Protein AF-A0A2N0QIE9-F1 (afdb_monomer_lite)

pLDDT: mean 92.11, std 8.98, range [42.94, 98.56]

Radius of gyration: 51.26 Å; chains: 1; bounding box: 90×25×148 Å

Organism: NCBI:txid588596

Sequence (208 aa):
MVNTRISRNEELLLSINERIKANEDLRQSYQTDDPEKLGLLEKLDALEAEFYDLKDEVMSLAIKNQNTESYNLYVAEVAPLVNEIDDLYSNLINVNNLEAKTENEQNEKDISTSLILLISIIVGALVLYVGLSWVISQLISKPTKEMEKLMKKAERGDLTVQSTYQSKDEIGSLAQSFNEMLSQLNRLVKNVRDASNQVASSSEELIA

InterPro domains:
  IPR003660 HAMP domain [PF00672] (136-186)
  IPR003660 HAMP domain [PS50885] (138-190)
  IPR003660 HAMP domain [SM00304] (138-190)
  IPR024478 Chemotaxis methyl-accepting receptor HlyB-like, 4HB MCP domain [PF12729] (2-109)

Foldseek 3Di:
DQDPPPVSLVVVVVVVVVVVVVVVVVLVVDDDPDPVLVVLNVVLVVLVVVLVVLVVVLSVCVVVVVPVVSVVSCVPPNVVSVVVNVVSVVVSVVVVVVVVVVVVVVVVVVVVVVVVVVVVVVVVVVVVVVVVVVVCCVPPVVLVVVVVVQVVCVVVVPLVDADPDDDPDPSNVVRVVSNVVSVVVVVVVVVVVVVVVVVVVVVVVVVD

Structure (mmCIF, N/CA/C/O backbone):
data_AF-A0A2N0QIE9-F1
#
_entry.id   AF-A0A2N0QIE9-F1
#
loop_
_atom_site.group_PDB
_atom_site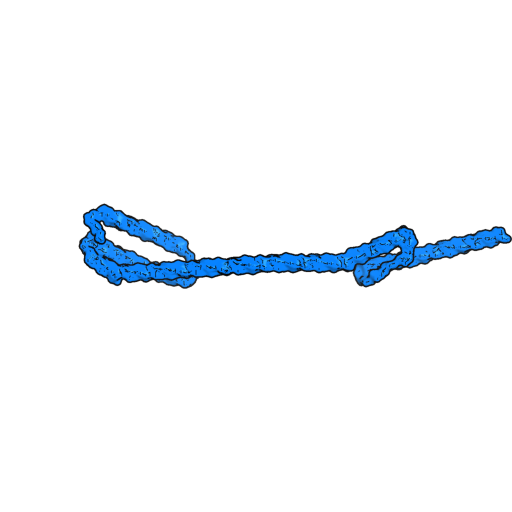.id
_atom_site.type_symbol
_atom_site.label_atom_id
_atom_site.label_alt_id
_atom_site.label_comp_id
_atom_site.label_asym_id
_atom_site.label_entity_id
_atom_site.label_seq_id
_atom_site.pdbx_PDB_ins_code
_atom_site.Cartn_x
_atom_site.Cartn_y
_atom_site.Cartn_z
_atom_site.occupancy
_atom_site.B_iso_or_equiv
_atom_site.auth_seq_id
_atom_site.auth_comp_id
_atom_site.auth_asym_id
_atom_site.auth_atom_id
_atom_site.pdbx_PDB_model_num
ATOM 1 N N . MET A 1 1 ? 32.125 14.588 -45.610 1.00 42.94 1 MET A N 1
ATOM 2 C CA . MET A 1 1 ? 33.431 14.358 -46.266 1.00 42.94 1 MET A CA 1
ATOM 3 C C . MET A 1 1 ? 34.369 13.735 -45.250 1.00 42.94 1 MET A C 1
ATOM 5 O O . MET A 1 1 ? 34.766 14.411 -44.308 1.00 42.94 1 MET A O 1
ATOM 9 N N . VAL A 1 2 ? 34.667 12.450 -45.411 1.00 45.59 2 VAL A N 1
ATOM 10 C CA . VAL A 1 2 ? 35.735 11.765 -44.677 1.00 45.59 2 VAL A CA 1
ATOM 11 C C . VAL A 1 2 ? 37.053 12.379 -45.173 1.00 45.59 2 VAL A C 1
ATOM 13 O O . VAL A 1 2 ? 37.318 12.404 -46.372 1.00 45.59 2 VAL A O 1
ATOM 16 N N . ASN A 1 3 ? 37.788 13.052 -44.288 1.00 49.03 3 ASN A N 1
ATOM 17 C CA . ASN A 1 3 ? 38.938 13.888 -44.647 1.00 49.03 3 ASN A CA 1
ATOM 18 C C . ASN A 1 3 ? 40.109 12.993 -45.096 1.00 49.03 3 ASN A C 1
ATOM 20 O O . ASN A 1 3 ? 40.378 11.964 -44.485 1.00 49.03 3 ASN A O 1
ATOM 24 N N . THR A 1 4 ? 40.863 13.413 -46.110 1.00 54.50 4 THR A N 1
ATOM 25 C CA . THR A 1 4 ? 42.106 12.789 -46.618 1.00 54.50 4 THR A CA 1
ATOM 26 C C . THR A 1 4 ? 43.241 12.646 -45.585 1.00 54.50 4 THR A C 1
ATOM 28 O O . THR A 1 4 ? 44.334 12.196 -45.922 1.00 54.50 4 THR A O 1
ATOM 31 N N . ARG A 1 5 ? 43.021 13.026 -44.319 1.00 57.19 5 ARG A N 1
ATOM 32 C CA . ARG A 1 5 ? 43.957 12.814 -43.209 1.00 57.19 5 ARG A CA 1
ATOM 33 C C . ARG A 1 5 ? 43.610 11.503 -42.506 1.00 57.19 5 ARG A C 1
ATOM 35 O O . ARG A 1 5 ? 42.688 11.483 -41.698 1.00 57.19 5 ARG A O 1
ATOM 42 N N . ILE A 1 6 ? 44.379 10.451 -42.791 1.00 60.72 6 ILE A N 1
ATOM 43 C CA . ILE A 1 6 ? 44.270 9.093 -42.216 1.00 60.72 6 ILE A CA 1
ATOM 44 C C . ILE A 1 6 ? 43.970 9.124 -40.702 1.00 60.72 6 ILE A C 1
ATOM 46 O O . ILE A 1 6 ? 43.039 8.466 -40.249 1.00 60.72 6 ILE A O 1
ATOM 50 N N . SER A 1 7 ? 44.634 10.013 -39.956 1.00 68.62 7 SER A N 1
ATOM 51 C CA . SER A 1 7 ? 44.461 10.194 -38.507 1.00 68.62 7 SER A CA 1
ATOM 52 C C . SER A 1 7 ? 43.034 10.560 -38.069 1.00 68.62 7 SER A C 1
ATOM 54 O O . SER A 1 7 ? 42.575 10.117 -37.024 1.00 68.62 7 SER A O 1
ATOM 56 N N . ARG A 1 8 ? 42.293 11.354 -38.859 1.00 76.44 8 ARG A N 1
ATOM 57 C CA . ARG A 1 8 ? 40.926 11.772 -38.496 1.00 76.44 8 ARG A CA 1
ATOM 58 C C . ARG A 1 8 ? 39.908 10.650 -38.697 1.00 76.44 8 ARG A C 1
ATOM 60 O O . ARG A 1 8 ? 38.901 10.606 -37.998 1.00 76.44 8 ARG A O 1
ATOM 67 N N . ASN A 1 9 ? 40.152 9.762 -39.653 1.00 73.00 9 ASN A N 1
ATOM 68 C CA . ASN A 1 9 ? 39.251 8.647 -39.937 1.00 73.00 9 ASN A CA 1
ATOM 69 C C . ASN A 1 9 ? 39.404 7.554 -38.875 1.00 73.00 9 ASN A C 1
ATOM 71 O O . ASN A 1 9 ? 38.405 7.002 -38.428 1.00 73.00 9 ASN A O 1
ATOM 75 N N . GLU A 1 10 ? 40.635 7.316 -38.417 1.00 79.00 10 GLU A N 1
ATOM 76 C CA . GLU A 1 10 ? 40.932 6.435 -37.282 1.00 79.00 10 GLU A CA 1
ATOM 77 C C . GLU A 1 10 ? 40.267 6.929 -35.985 1.00 79.00 10 GLU A C 1
ATOM 79 O O . GLU A 1 10 ? 39.624 6.141 -35.294 1.00 79.00 10 GLU A O 1
ATOM 84 N N . GLU A 1 11 ? 40.322 8.235 -35.693 1.00 85.50 11 GLU A N 1
ATOM 85 C CA . GLU A 1 11 ? 39.607 8.836 -34.551 1.00 85.50 11 GLU A CA 1
ATOM 86 C C . GLU A 1 11 ? 38.086 8.624 -34.621 1.00 85.50 11 GLU A C 1
ATOM 88 O O . GLU A 1 11 ? 37.452 8.298 -33.617 1.00 85.50 11 GLU A O 1
ATOM 93 N N . LEU A 1 12 ? 37.482 8.822 -35.798 1.00 83.50 12 LEU A N 1
ATOM 94 C CA . LEU A 1 12 ? 36.037 8.654 -35.978 1.00 83.50 12 LEU A CA 1
ATOM 95 C C . LEU A 1 12 ? 35.612 7.192 -35.822 1.00 83.50 12 LEU A C 1
ATOM 97 O O . LEU A 1 12 ? 34.601 6.927 -35.178 1.00 83.50 12 LEU A O 1
ATOM 101 N N . LEU A 1 13 ? 36.388 6.253 -36.366 1.00 82.38 13 LEU A N 1
ATOM 102 C CA . LEU A 1 13 ? 36.148 4.818 -36.200 1.00 82.38 13 LEU A CA 1
ATOM 103 C C . LEU A 1 13 ? 36.216 4.400 -34.730 1.00 82.38 13 LEU A C 1
ATOM 105 O O . LEU A 1 13 ? 35.342 3.676 -34.257 1.00 82.38 13 LEU A O 1
ATOM 109 N N . LEU A 1 14 ? 37.221 4.891 -34.003 1.00 88.00 14 LEU A N 1
ATOM 110 C CA . LEU A 1 14 ? 37.363 4.620 -32.578 1.00 88.00 14 LEU A CA 1
ATOM 111 C C . LEU A 1 14 ? 36.163 5.158 -31.789 1.00 88.00 14 LEU A C 1
ATOM 113 O O . LEU A 1 14 ? 35.547 4.409 -31.037 1.00 88.00 14 LEU A O 1
ATOM 117 N N . SER A 1 15 ? 35.760 6.408 -32.039 1.00 89.38 15 SER A N 1
ATOM 118 C CA . SER A 1 15 ? 34.592 7.013 -31.387 1.00 89.38 15 SER A CA 1
ATOM 119 C C . SER A 1 15 ? 33.281 6.280 -31.700 1.00 89.38 15 SER A C 1
ATOM 121 O O . SER A 1 15 ? 32.436 6.130 -30.818 1.00 89.38 15 SER A O 1
ATOM 123 N N . ILE A 1 16 ? 33.094 5.806 -32.936 1.00 87.19 16 ILE A N 1
ATOM 124 C CA . ILE A 1 16 ? 31.923 5.001 -33.308 1.00 87.19 16 ILE A CA 1
ATOM 125 C C . ILE A 1 16 ? 31.903 3.705 -32.495 1.00 87.19 16 ILE A C 1
ATOM 127 O O . ILE A 1 16 ? 30.890 3.408 -31.871 1.00 87.19 16 ILE A O 1
ATOM 131 N N . ASN A 1 17 ? 33.018 2.976 -32.444 1.00 86.38 17 ASN A N 1
ATOM 132 C CA . ASN A 1 17 ? 33.096 1.709 -31.716 1.00 86.38 17 ASN A CA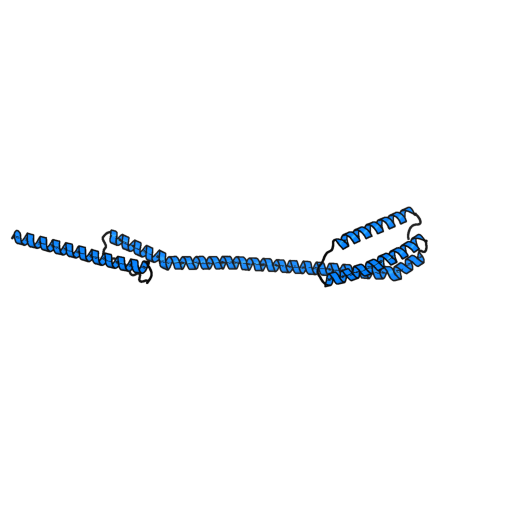 1
ATOM 133 C C . ASN A 1 17 ? 32.891 1.886 -30.204 1.00 86.38 17 ASN A C 1
ATOM 135 O O . ASN A 1 17 ? 32.221 1.069 -29.577 1.00 86.38 17 ASN A O 1
ATOM 139 N N . GLU A 1 18 ? 33.410 2.968 -29.617 1.00 93.06 18 GLU A N 1
ATOM 140 C CA . GLU A 1 18 ? 33.153 3.306 -28.212 1.00 93.06 18 GLU A CA 1
ATOM 141 C C . GLU A 1 18 ? 31.664 3.549 -27.943 1.00 93.06 18 GLU A C 1
ATOM 143 O O . GLU A 1 18 ? 31.130 3.060 -26.949 1.00 93.06 18 GLU A O 1
ATOM 148 N N . ARG A 1 19 ? 30.974 4.269 -28.838 1.00 90.62 19 ARG A N 1
ATOM 149 C CA . ARG A 1 19 ? 29.531 4.522 -28.709 1.00 90.62 19 ARG A CA 1
ATOM 150 C C . ARG A 1 19 ? 28.698 3.258 -28.886 1.00 90.62 19 ARG A C 1
ATOM 152 O O . ARG A 1 19 ? 27.723 3.095 -28.165 1.00 90.62 19 ARG A O 1
ATOM 159 N N . ILE A 1 20 ? 29.083 2.376 -29.807 1.00 87.31 20 ILE A N 1
ATOM 160 C CA . ILE A 1 20 ? 28.425 1.076 -30.002 1.00 87.31 20 ILE A CA 1
ATOM 161 C C . ILE A 1 20 ? 28.500 0.267 -28.715 1.00 87.31 20 ILE A C 1
ATOM 163 O O . ILE A 1 20 ? 27.470 -0.120 -28.176 1.00 87.31 20 ILE A O 1
ATOM 167 N N . LYS A 1 21 ? 29.706 0.124 -28.162 1.00 90.12 21 LYS A N 1
ATOM 168 C CA . LYS A 1 21 ? 29.906 -0.602 -26.912 1.00 90.12 21 LYS A CA 1
ATOM 169 C C . LYS A 1 21 ? 29.097 -0.004 -25.757 1.00 90.12 21 LYS A C 1
ATOM 171 O O . LYS A 1 21 ? 28.469 -0.733 -25.002 1.00 90.12 21 LYS A O 1
ATOM 176 N N . ALA A 1 22 ? 29.081 1.324 -25.631 1.00 93.50 22 ALA A N 1
ATOM 177 C CA . ALA A 1 22 ? 28.289 1.990 -24.600 1.00 93.50 22 ALA A CA 1
ATOM 178 C C . ALA A 1 22 ? 26.779 1.729 -24.756 1.00 93.50 22 ALA A C 1
ATOM 180 O O . ALA A 1 22 ? 26.085 1.542 -23.759 1.00 93.50 22 ALA A O 1
ATOM 181 N N . ASN A 1 23 ? 26.269 1.700 -25.990 1.00 89.75 23 ASN A N 1
ATOM 182 C CA . ASN A 1 23 ? 24.871 1.374 -26.262 1.00 89.75 23 ASN A CA 1
ATOM 183 C C . ASN A 1 23 ? 24.555 -0.096 -25.949 1.00 89.75 23 ASN A C 1
ATOM 185 O O . ASN A 1 23 ? 23.529 -0.359 -25.331 1.00 89.75 23 ASN A O 1
ATOM 189 N N . GLU A 1 24 ? 25.437 -1.036 -26.302 1.00 87.94 24 GLU A N 1
ATOM 190 C CA . GLU A 1 24 ? 25.298 -2.460 -25.954 1.00 87.94 24 GLU A CA 1
ATOM 191 C C . GLU A 1 24 ? 25.248 -2.672 -24.432 1.00 87.94 24 GLU A C 1
ATOM 193 O O . GLU A 1 24 ? 24.391 -3.401 -23.926 1.00 87.94 24 GLU A O 1
ATOM 198 N N . ASP A 1 25 ? 26.121 -1.989 -23.685 1.00 91.88 25 ASP A N 1
ATOM 199 C CA . ASP A 1 25 ? 26.139 -2.045 -22.221 1.00 91.88 25 ASP A CA 1
ATOM 200 C C . ASP A 1 25 ? 24.819 -1.503 -21.629 1.00 91.88 25 ASP A C 1
ATOM 202 O O . ASP A 1 25 ? 24.215 -2.118 -20.744 1.00 91.88 25 ASP A O 1
ATOM 206 N N . LEU A 1 26 ? 24.323 -0.368 -22.144 1.00 90.94 26 LEU A N 1
ATOM 207 C CA . LEU A 1 26 ? 23.030 0.203 -21.746 1.00 90.94 26 LEU A CA 1
ATOM 208 C C . LEU A 1 26 ? 21.865 -0.735 -22.074 1.00 90.94 26 LEU A C 1
ATOM 210 O O . LEU A 1 26 ? 20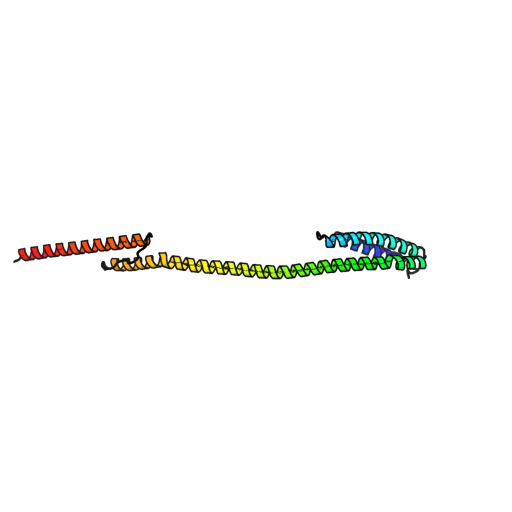.981 -0.930 -21.238 1.00 90.94 26 LEU A O 1
ATOM 214 N N . ARG A 1 27 ? 21.882 -1.350 -23.256 1.00 88.19 27 ARG A N 1
ATOM 215 C CA . ARG A 1 27 ? 20.876 -2.308 -23.711 1.00 88.19 27 ARG A CA 1
ATOM 216 C C . ARG A 1 27 ? 20.765 -3.502 -22.767 1.00 88.19 27 ARG A C 1
ATOM 218 O O . ARG A 1 27 ? 19.660 -3.834 -22.352 1.00 88.19 27 ARG A O 1
ATOM 225 N N . GLN A 1 28 ? 21.895 -4.087 -22.364 1.00 88.88 28 GLN A N 1
ATOM 226 C CA . GLN A 1 28 ? 21.933 -5.209 -21.415 1.00 88.88 28 GLN A CA 1
ATOM 227 C C . GLN A 1 28 ? 21.427 -4.835 -20.016 1.00 88.88 28 GLN A C 1
ATOM 229 O O . GLN A 1 28 ? 20.895 -5.684 -19.298 1.00 88.88 28 GLN A O 1
ATOM 234 N N . SER A 1 29 ? 21.596 -3.573 -19.611 1.00 91.94 29 SER A N 1
ATOM 235 C CA . SER A 1 29 ? 21.099 -3.084 -18.321 1.00 91.94 29 SER A CA 1
ATOM 236 C C . SER A 1 29 ? 19.579 -2.901 -18.280 1.00 91.94 29 SER A C 1
ATOM 238 O O . SER A 1 29 ? 18.991 -2.904 -17.197 1.00 91.94 29 SER A O 1
ATOM 240 N N . TYR A 1 30 ? 18.938 -2.747 -19.440 1.00 92.06 30 TYR A N 1
ATOM 241 C CA . TYR A 1 30 ? 17.504 -2.530 -19.530 1.00 92.06 30 TYR A CA 1
ATOM 242 C C . TYR A 1 30 ? 16.758 -3.865 -19.444 1.00 92.06 30 TYR A C 1
ATOM 244 O O . TYR A 1 30 ? 16.902 -4.728 -20.306 1.00 92.06 30 TYR A O 1
ATOM 252 N N . GLN A 1 31 ? 15.944 -4.029 -18.401 1.00 89.88 31 GLN A N 1
ATOM 253 C CA . GLN A 1 31 ? 15.160 -5.240 -18.156 1.00 89.88 31 GLN A CA 1
ATOM 254 C C . GLN A 1 31 ? 13.683 -4.891 -18.024 1.00 89.88 31 GLN A C 1
ATOM 256 O O . GLN A 1 31 ? 13.320 -3.880 -17.423 1.00 89.88 31 GLN A O 1
ATOM 261 N N . THR A 1 32 ? 12.827 -5.736 -18.589 1.00 93.25 32 THR A N 1
ATOM 262 C CA . THR A 1 32 ? 11.378 -5.593 -18.495 1.00 93.25 32 THR A CA 1
ATOM 263 C C . THR A 1 32 ? 10.693 -6.937 -18.714 1.00 93.25 32 THR A C 1
ATOM 265 O O . THR A 1 32 ? 11.145 -7.728 -19.539 1.00 93.25 32 THR A O 1
ATOM 268 N N . ASP A 1 33 ? 9.597 -7.166 -17.992 1.00 94.69 33 ASP A N 1
ATOM 269 C CA . ASP A 1 33 ? 8.712 -8.325 -18.169 1.00 94.69 33 ASP A CA 1
ATOM 270 C C . ASP A 1 33 ? 7.449 -7.969 -18.979 1.00 94.69 33 ASP A C 1
ATOM 272 O O . ASP A 1 33 ? 6.582 -8.817 -19.197 1.00 94.69 33 ASP A O 1
ATOM 276 N N . ASP A 1 34 ? 7.320 -6.710 -19.412 1.00 95.25 34 ASP A N 1
ATOM 277 C CA . ASP A 1 34 ? 6.168 -6.221 -20.168 1.00 95.25 34 ASP A CA 1
ATOM 278 C C . ASP A 1 34 ? 6.182 -6.804 -21.597 1.00 95.25 34 ASP A C 1
ATOM 280 O O . ASP A 1 34 ? 7.127 -6.540 -22.352 1.00 95.25 34 ASP A O 1
ATOM 284 N N . PRO A 1 35 ? 5.143 -7.559 -22.011 1.00 95.19 35 PRO A N 1
ATOM 285 C CA . PRO A 1 35 ? 5.069 -8.147 -23.346 1.00 95.19 35 PRO A CA 1
ATOM 286 C C . PRO A 1 35 ? 5.153 -7.130 -24.491 1.00 95.19 35 PRO A C 1
ATOM 288 O O . PRO A 1 35 ? 5.718 -7.444 -25.539 1.00 95.19 35 PRO A O 1
ATOM 291 N N . GLU A 1 36 ? 4.602 -5.924 -24.320 1.00 94.50 36 GLU A N 1
ATOM 292 C CA . GLU A 1 36 ? 4.657 -4.870 -25.338 1.00 94.50 36 GLU A CA 1
ATOM 293 C C . GLU A 1 36 ? 6.095 -4.387 -25.520 1.00 94.50 36 GLU A C 1
ATOM 295 O O . GLU A 1 36 ? 6.603 -4.324 -26.643 1.00 94.50 36 GLU A O 1
ATOM 300 N N . LYS A 1 37 ? 6.781 -4.112 -24.409 1.00 95.69 37 LYS A N 1
ATOM 301 C CA . LYS A 1 37 ? 8.170 -3.655 -24.440 1.00 95.69 37 LYS A CA 1
ATOM 302 C C . LYS A 1 37 ? 9.087 -4.740 -24.968 1.00 95.69 37 LYS A C 1
ATOM 304 O O . LYS A 1 37 ? 9.895 -4.436 -25.833 1.00 95.69 37 LYS A O 1
ATOM 309 N N . LEU A 1 38 ? 8.922 -5.991 -24.534 1.00 95.69 38 LEU A N 1
ATOM 310 C CA . LEU A 1 38 ? 9.659 -7.139 -25.075 1.00 95.69 38 LEU A CA 1
ATOM 311 C C . LEU A 1 38 ? 9.501 -7.255 -26.599 1.00 95.69 38 LEU A C 1
ATOM 313 O O . LEU A 1 38 ? 10.484 -7.489 -27.296 1.00 95.69 38 LEU A O 1
ATOM 317 N N . GLY A 1 39 ? 8.302 -7.007 -27.133 1.00 95.25 39 GLY A N 1
ATOM 318 C CA . GLY A 1 39 ? 8.081 -6.970 -28.580 1.00 95.25 39 GLY A CA 1
ATOM 319 C C . GLY A 1 39 ? 8.780 -5.800 -29.288 1.00 95.25 39 GLY A C 1
ATOM 320 O O . GLY A 1 39 ? 9.283 -5.964 -30.399 1.00 95.25 39 GLY A O 1
ATOM 321 N N . LEU A 1 40 ? 8.839 -4.614 -28.670 1.00 95.06 40 LEU A N 1
ATOM 322 C CA . LEU A 1 40 ? 9.616 -3.476 -29.192 1.00 95.06 40 LEU A CA 1
ATOM 323 C C . LEU A 1 40 ? 11.122 -3.760 -29.151 1.00 95.06 40 LEU A C 1
ATOM 325 O O . LEU A 1 40 ? 11.842 -3.420 -30.085 1.00 95.06 40 LEU A O 1
ATOM 329 N N . LEU A 1 41 ? 11.573 -4.408 -28.079 1.00 94.75 41 LEU A N 1
ATOM 330 C CA . LEU A 1 41 ? 12.949 -4.821 -27.859 1.00 94.75 41 LEU A CA 1
ATOM 331 C C . LEU A 1 41 ? 13.417 -5.814 -28.925 1.00 94.75 41 LEU A C 1
ATOM 333 O O . LEU A 1 41 ? 14.473 -5.604 -29.504 1.00 94.75 41 LEU A O 1
ATOM 337 N N . GLU A 1 42 ? 12.617 -6.834 -29.225 1.00 94.88 42 GLU A N 1
ATOM 338 C CA . GLU A 1 42 ? 12.938 -7.821 -30.260 1.00 94.88 42 GLU A CA 1
ATOM 339 C C . GLU A 1 42 ? 13.086 -7.172 -31.648 1.00 94.88 42 GLU A C 1
ATOM 341 O O . GLU A 1 42 ? 13.998 -7.502 -32.405 1.00 94.88 42 GLU A O 1
ATOM 346 N N . LYS A 1 43 ? 12.220 -6.201 -31.974 1.00 95.50 43 LYS A N 1
ATOM 347 C CA . LYS A 1 43 ? 12.315 -5.438 -33.229 1.00 95.50 43 LYS A CA 1
ATOM 348 C C . LYS A 1 43 ? 13.557 -4.556 -33.284 1.00 95.50 43 LYS A C 1
ATOM 350 O O . LYS A 1 43 ? 14.204 -4.506 -34.325 1.00 95.50 43 LYS A O 1
ATOM 355 N N . LEU A 1 44 ? 13.876 -3.873 -32.183 1.00 94.44 44 LEU A N 1
ATOM 356 C CA . LEU A 1 44 ? 15.094 -3.070 -32.071 1.00 94.44 44 LEU A CA 1
ATOM 357 C C . LEU A 1 44 ? 16.332 -3.937 -32.300 1.00 94.44 44 LEU A C 1
ATOM 359 O O . LEU A 1 44 ? 17.151 -3.582 -33.137 1.00 94.44 44 LEU A O 1
ATOM 363 N N . ASP A 1 45 ? 16.422 -5.099 -31.647 1.00 92.56 45 ASP A N 1
ATOM 364 C CA . ASP A 1 45 ? 17.577 -5.994 -31.786 1.00 92.56 45 ASP A CA 1
ATOM 365 C C . ASP A 1 45 ? 17.754 -6.475 -33.244 1.00 92.56 45 ASP A C 1
ATOM 367 O O . ASP A 1 45 ? 18.878 -6.576 -33.740 1.00 92.56 45 ASP A O 1
ATOM 371 N N . ALA A 1 46 ? 16.651 -6.732 -33.959 1.00 94.56 46 ALA A N 1
ATOM 372 C CA . ALA A 1 46 ? 16.686 -7.116 -35.370 1.00 94.56 46 ALA A CA 1
ATOM 373 C C . ALA A 1 46 ? 17.161 -5.974 -36.290 1.00 94.56 46 ALA A C 1
ATOM 375 O O . ALA A 1 46 ? 18.029 -6.192 -37.137 1.00 94.56 46 ALA A O 1
ATOM 376 N N . LEU A 1 47 ? 16.624 -4.762 -36.113 1.00 94.75 47 LEU A N 1
ATOM 377 C CA . LEU A 1 47 ? 16.990 -3.596 -36.928 1.00 94.75 47 LEU A CA 1
ATOM 378 C C . LEU A 1 47 ? 18.403 -3.093 -36.615 1.00 94.75 47 LEU A C 1
ATOM 380 O O . LEU A 1 47 ? 19.106 -2.636 -37.512 1.00 94.75 47 LEU A O 1
ATOM 384 N N . GLU A 1 48 ? 18.850 -3.196 -35.363 1.00 91.62 48 GLU A N 1
ATOM 385 C CA . GLU A 1 48 ? 20.216 -2.848 -34.972 1.00 91.62 48 GLU A CA 1
ATOM 386 C C . GLU A 1 48 ? 21.244 -3.793 -35.604 1.00 91.62 48 GLU A C 1
ATOM 388 O O . GLU A 1 48 ? 22.281 -3.326 -36.076 1.00 91.62 48 GLU A O 1
ATOM 393 N N . ALA A 1 49 ? 20.949 -5.095 -35.689 1.00 92.19 49 ALA A N 1
ATOM 394 C CA . ALA A 1 49 ? 21.806 -6.048 -36.394 1.00 92.19 49 ALA A CA 1
ATOM 395 C C . ALA A 1 49 ? 21.961 -5.681 -37.882 1.00 92.19 49 ALA A C 1
ATOM 397 O O . ALA A 1 49 ? 23.084 -5.582 -38.380 1.00 92.19 49 ALA A O 1
ATOM 398 N N . GLU A 1 50 ? 20.850 -5.391 -38.567 1.00 94.75 50 GLU A N 1
ATOM 399 C CA . GLU A 1 50 ? 20.859 -4.937 -39.965 1.00 94.75 50 GLU A CA 1
ATOM 400 C C . GLU A 1 50 ? 21.598 -3.597 -40.131 1.00 94.75 50 GLU A C 1
ATOM 402 O O . GLU A 1 50 ? 22.367 -3.402 -41.078 1.00 94.75 50 GLU A O 1
ATOM 407 N N . PHE A 1 51 ? 21.436 -2.685 -39.168 1.00 93.69 51 PHE A N 1
ATOM 408 C CA . PHE A 1 51 ? 22.122 -1.398 -39.158 1.00 93.69 51 PHE A CA 1
ATOM 409 C C . PHE A 1 51 ? 23.634 -1.570 -39.057 1.00 93.69 51 PHE A C 1
ATOM 411 O O . PHE A 1 51 ? 24.368 -0.880 -39.770 1.00 93.69 51 PHE A O 1
ATOM 418 N N . TYR A 1 52 ? 24.115 -2.474 -38.202 1.00 90.62 52 TYR A N 1
ATOM 419 C CA . TYR A 1 52 ? 25.546 -2.725 -38.059 1.00 90.62 52 TYR A CA 1
ATOM 420 C C . TYR A 1 52 ? 26.162 -3.304 -39.333 1.00 90.62 52 TYR A C 1
ATOM 422 O O . TYR A 1 52 ? 27.207 -2.799 -39.759 1.00 90.62 52 TYR A O 1
ATOM 430 N N . ASP A 1 53 ? 25.485 -4.256 -39.978 1.00 92.88 53 ASP A N 1
ATOM 431 C CA . ASP A 1 53 ? 25.926 -4.850 -41.244 1.00 92.88 53 ASP A CA 1
ATOM 432 C C . ASP A 1 53 ? 26.032 -3.789 -42.358 1.00 92.88 53 ASP A C 1
ATOM 434 O O . ASP A 1 53 ? 27.088 -3.625 -42.983 1.00 92.88 53 ASP A O 1
ATOM 438 N N . LEU A 1 54 ? 24.977 -2.990 -42.565 1.00 94.00 54 LEU A N 1
ATOM 439 C CA . LEU A 1 54 ? 24.958 -1.937 -43.590 1.00 94.00 54 LEU A CA 1
ATOM 440 C C . LEU A 1 54 ? 25.942 -0.801 -43.288 1.00 94.00 54 LEU A C 1
ATOM 442 O O . LEU A 1 54 ? 26.603 -0.276 -44.190 1.00 94.00 54 LEU A O 1
ATOM 446 N N . LYS A 1 55 ? 26.077 -0.409 -42.016 1.00 90.75 55 LYS A N 1
ATOM 447 C CA . LYS A 1 55 ? 27.059 0.594 -41.583 1.00 90.75 55 LYS A CA 1
ATOM 448 C C . LYS A 1 55 ? 28.475 0.131 -41.916 1.00 90.75 55 LYS A C 1
ATOM 450 O O . LYS A 1 55 ? 29.266 0.938 -42.411 1.00 90.75 55 LYS A O 1
ATOM 455 N N . ASP A 1 56 ? 28.816 -1.128 -41.657 1.00 91.56 56 ASP A N 1
ATOM 456 C CA . ASP A 1 56 ? 30.145 -1.663 -41.965 1.00 91.56 56 ASP A CA 1
ATOM 457 C C . ASP A 1 56 ? 30.434 -1.641 -43.472 1.00 91.56 56 ASP A C 1
ATOM 459 O O . ASP A 1 56 ? 31.538 -1.261 -43.884 1.00 91.56 56 ASP A O 1
ATOM 463 N N . GLU A 1 57 ? 29.437 -1.930 -44.312 1.00 93.88 57 GLU A N 1
ATOM 464 C CA . GLU A 1 57 ? 29.556 -1.806 -45.768 1.00 93.88 57 GLU A CA 1
ATOM 465 C C . GLU A 1 57 ? 29.754 -0.346 -46.217 1.00 93.88 57 GLU A C 1
ATOM 467 O O . GLU A 1 57 ? 30.704 -0.043 -46.953 1.00 93.88 57 GLU A O 1
ATOM 472 N N . VAL A 1 58 ? 28.934 0.584 -45.711 1.00 93.31 58 VAL A N 1
ATOM 473 C CA . VAL A 1 58 ? 29.059 2.030 -45.982 1.00 93.31 58 VAL A CA 1
ATOM 474 C C . VAL A 1 58 ? 30.451 2.542 -45.601 1.00 93.31 58 VAL A C 1
ATOM 476 O O . VAL A 1 58 ? 31.068 3.291 -46.370 1.00 93.31 58 VAL A O 1
ATOM 479 N N . MET A 1 59 ? 30.972 2.120 -44.447 1.00 89.19 59 MET A N 1
ATOM 480 C CA . MET A 1 59 ? 32.299 2.503 -43.959 1.00 89.19 59 MET A CA 1
ATOM 481 C C . MET A 1 59 ? 33.423 1.883 -44.795 1.00 89.19 59 MET A C 1
ATOM 483 O O . MET A 1 59 ? 34.404 2.564 -45.105 1.00 89.19 59 MET A O 1
ATOM 487 N N . SER A 1 60 ? 33.278 0.626 -45.219 1.00 90.75 60 SER A N 1
ATOM 488 C CA . SER A 1 60 ? 34.235 -0.052 -46.102 1.00 90.75 60 SER A CA 1
ATOM 489 C C . SER A 1 60 ? 34.373 0.667 -47.448 1.00 90.75 60 SER A C 1
ATOM 491 O O . SER A 1 60 ? 35.492 0.935 -47.897 1.00 90.75 60 SER A O 1
ATOM 493 N N . LEU A 1 61 ? 33.249 1.053 -48.065 1.00 91.81 61 LEU A N 1
ATOM 494 C CA . LEU A 1 61 ? 33.227 1.839 -49.305 1.00 91.81 61 LEU A CA 1
ATOM 495 C C . LEU A 1 61 ? 33.888 3.214 -49.111 1.00 91.81 61 LEU A C 1
ATOM 497 O O . LEU A 1 61 ? 34.705 3.636 -49.934 1.00 91.81 61 LEU A O 1
ATOM 501 N N . ALA A 1 62 ? 33.607 3.893 -47.994 1.00 87.56 62 ALA A N 1
ATOM 502 C CA . ALA A 1 62 ? 34.216 5.185 -47.678 1.00 87.56 62 ALA A CA 1
ATOM 503 C C . ALA A 1 62 ? 35.749 5.095 -47.536 1.00 87.56 62 ALA A C 1
ATOM 505 O O . ALA A 1 62 ? 36.472 5.923 -48.093 1.00 87.56 62 ALA A O 1
ATOM 506 N N . ILE A 1 63 ? 36.267 4.063 -46.855 1.00 85.31 63 ILE A N 1
ATOM 507 C CA . ILE A 1 63 ? 37.716 3.841 -46.674 1.00 85.31 63 ILE A CA 1
ATOM 508 C C . ILE A 1 63 ? 38.408 3.524 -48.009 1.00 85.31 63 ILE A C 1
ATOM 510 O O . ILE A 1 63 ? 39.548 3.936 -48.233 1.00 85.31 63 ILE A O 1
ATOM 514 N N . LYS A 1 64 ? 37.711 2.859 -48.939 1.00 89.62 64 LYS A N 1
ATOM 515 C CA . LYS A 1 64 ? 38.185 2.595 -50.310 1.00 89.62 64 LYS A CA 1
ATOM 516 C C . LYS A 1 64 ? 38.094 3.814 -51.243 1.00 89.62 64 LYS A C 1
ATOM 518 O O . LYS A 1 64 ? 38.370 3.683 -52.432 1.00 89.62 64 LYS A O 1
ATOM 523 N N . ASN A 1 65 ? 37.743 4.998 -50.728 1.00 87.88 65 ASN A N 1
ATOM 524 C CA . ASN A 1 65 ? 37.464 6.227 -51.487 1.00 87.88 65 ASN A CA 1
ATOM 525 C C . ASN A 1 65 ? 36.271 6.130 -52.461 1.00 87.88 65 ASN A C 1
ATOM 527 O O . ASN A 1 65 ? 36.090 7.012 -53.305 1.00 87.88 65 ASN A O 1
ATOM 531 N N . GLN A 1 66 ? 35.408 5.122 -52.318 1.00 93.31 66 GLN A N 1
ATOM 532 C CA . GLN A 1 66 ? 34.178 4.945 -53.098 1.00 93.31 66 GLN A CA 1
ATOM 533 C C . GLN A 1 66 ? 33.035 5.791 -52.510 1.00 93.31 66 GLN A C 1
ATOM 535 O O . GLN A 1 66 ? 31.978 5.298 -52.124 1.00 93.31 66 GLN A O 1
ATOM 540 N N . ASN A 1 67 ? 33.259 7.103 -52.404 1.00 89.12 67 ASN A N 1
ATOM 541 C CA . ASN A 1 67 ? 32.397 8.005 -51.632 1.00 89.12 67 ASN A CA 1
ATOM 542 C C . ASN A 1 67 ? 30.974 8.149 -52.199 1.00 89.12 67 ASN A C 1
ATOM 544 O O . ASN A 1 67 ? 30.033 8.311 -51.429 1.00 89.12 67 ASN A O 1
ATOM 548 N N . THR A 1 68 ? 30.803 8.102 -53.523 1.00 94.88 68 THR A N 1
ATOM 549 C CA . THR A 1 68 ? 29.474 8.193 -54.154 1.00 94.88 68 THR A CA 1
ATOM 550 C C . THR A 1 68 ? 28.644 6.940 -53.887 1.00 94.88 68 THR A C 1
ATOM 552 O O . THR A 1 68 ? 27.474 7.051 -53.544 1.00 94.88 68 THR A O 1
ATOM 555 N N . GLU A 1 69 ? 29.254 5.758 -53.995 1.00 95.19 69 GLU A N 1
ATOM 556 C CA . GLU A 1 69 ? 28.599 4.473 -53.715 1.00 95.19 69 GLU A CA 1
ATOM 557 C C . GLU A 1 69 ? 28.256 4.355 -52.224 1.00 95.19 69 GLU A C 1
ATOM 559 O O . GLU A 1 69 ? 27.114 4.062 -51.886 1.00 95.19 69 GLU A O 1
ATOM 564 N N . SER A 1 70 ? 29.204 4.705 -51.343 1.00 94.56 70 SER A N 1
ATOM 565 C CA . SER A 1 70 ? 29.001 4.793 -49.889 1.00 94.56 70 SER A CA 1
ATOM 566 C C . SER A 1 70 ? 27.829 5.713 -49.522 1.00 94.56 70 SER A C 1
ATOM 568 O O . SER A 1 70 ? 26.952 5.333 -48.749 1.00 94.56 70 SER A O 1
ATOM 570 N N . TYR A 1 71 ? 27.773 6.913 -50.111 1.00 94.81 71 TYR A N 1
ATOM 571 C CA . TYR A 1 71 ? 26.699 7.870 -49.845 1.00 94.81 71 TYR A CA 1
ATOM 572 C C . TYR A 1 71 ? 25.337 7.391 -50.361 1.00 94.81 71 TYR A C 1
ATOM 574 O O . TYR A 1 71 ? 24.338 7.538 -49.661 1.00 94.81 71 TYR A O 1
ATOM 582 N N . ASN A 1 72 ? 25.287 6.803 -51.558 1.00 96.81 72 ASN A N 1
ATOM 583 C CA . ASN A 1 72 ? 24.042 6.282 -52.116 1.00 96.81 72 ASN A CA 1
ATOM 584 C C . ASN A 1 72 ? 23.490 5.125 -51.275 1.00 96.81 72 ASN A C 1
ATOM 586 O O . ASN A 1 72 ? 22.299 5.128 -50.981 1.00 96.81 72 ASN A O 1
ATOM 590 N N . LEU A 1 73 ? 24.350 4.193 -50.844 1.00 95.38 73 LEU A N 1
ATOM 591 C CA . LEU A 1 73 ? 23.969 3.099 -49.946 1.00 95.38 73 LEU A CA 1
ATOM 592 C C . LEU A 1 73 ? 23.452 3.636 -48.605 1.00 95.38 73 LEU A C 1
ATOM 594 O O . LEU A 1 73 ? 22.407 3.209 -48.124 1.00 95.38 73 LEU A O 1
ATOM 598 N N . TYR A 1 74 ? 24.134 4.634 -48.035 1.00 95.44 74 TYR A N 1
ATOM 599 C CA . TYR A 1 74 ? 23.687 5.278 -46.802 1.00 95.44 74 TYR A CA 1
ATOM 600 C C . TYR A 1 74 ? 22.285 5.886 -46.935 1.00 95.44 74 TYR A C 1
ATOM 602 O O . TYR A 1 74 ? 21.435 5.662 -46.080 1.00 95.44 74 TYR A O 1
ATOM 610 N N . VAL A 1 75 ? 22.033 6.669 -47.989 1.00 97.38 75 VAL A N 1
ATOM 611 C CA . VAL A 1 75 ? 20.737 7.346 -48.164 1.00 97.38 75 VAL A CA 1
ATOM 612 C C . VAL A 1 75 ? 19.619 6.353 -48.478 1.00 97.38 75 VAL A C 1
ATOM 614 O O . VAL A 1 75 ? 18.494 6.566 -48.034 1.00 97.38 75 VAL A O 1
ATOM 617 N N . ALA A 1 76 ? 19.915 5.306 -49.250 1.00 96.69 76 ALA A N 1
ATOM 618 C CA . ALA A 1 76 ? 18.923 4.328 -49.676 1.00 96.69 76 ALA A CA 1
ATOM 619 C C . ALA A 1 76 ? 18.531 3.351 -48.560 1.00 96.69 76 ALA A C 1
ATOM 621 O O . ALA A 1 76 ? 17.345 3.083 -48.415 1.00 96.69 76 ALA A O 1
ATOM 622 N N . GLU A 1 77 ? 19.501 2.866 -47.778 1.00 95.44 77 GLU A N 1
ATOM 623 C CA . GLU A 1 77 ? 19.292 1.730 -46.866 1.00 95.44 77 GLU A CA 1
ATOM 624 C C . GLU A 1 77 ? 19.517 2.104 -45.389 1.00 95.44 77 GLU A C 1
ATOM 626 O O . GLU A 1 77 ? 18.689 1.806 -44.534 1.00 95.44 77 GLU A O 1
ATOM 631 N N . VAL A 1 78 ? 20.595 2.832 -45.059 1.00 95.00 78 VAL A N 1
ATOM 632 C CA . VAL A 1 78 ? 20.925 3.145 -43.649 1.00 95.00 78 VAL A CA 1
ATOM 633 C C . VAL A 1 78 ? 20.027 4.236 -43.067 1.00 95.00 78 VAL A C 1
ATOM 635 O O . VAL A 1 78 ? 19.573 4.127 -41.932 1.00 95.00 78 VAL A O 1
ATOM 638 N N . ALA A 1 79 ? 19.781 5.319 -43.806 1.00 95.12 79 ALA A N 1
ATOM 639 C CA . ALA A 1 79 ? 19.015 6.453 -43.294 1.00 95.12 79 ALA A CA 1
ATOM 640 C C . ALA A 1 79 ? 17.550 6.098 -42.952 1.00 95.12 79 ALA A C 1
ATOM 642 O O . ALA A 1 79 ? 17.091 6.522 -41.891 1.00 95.12 79 ALA A O 1
ATOM 643 N N . PRO A 1 80 ? 16.810 5.325 -43.775 1.00 96.44 80 PRO A N 1
ATOM 644 C CA . PRO A 1 80 ? 15.480 4.843 -43.399 1.00 96.44 80 PRO A CA 1
ATOM 645 C C . PRO A 1 80 ? 15.502 3.960 -42.149 1.00 96.44 80 PRO A C 1
ATOM 647 O O . PRO A 1 80 ? 14.674 4.155 -41.264 1.00 96.44 80 PRO A O 1
ATOM 650 N N . LEU A 1 81 ? 16.484 3.061 -42.050 1.00 95.62 81 LEU A N 1
ATOM 651 C CA . LEU A 1 81 ? 16.635 2.147 -40.923 1.00 95.62 81 LEU A CA 1
ATOM 652 C C . LEU A 1 81 ? 16.890 2.885 -39.601 1.00 95.62 81 LEU A C 1
ATOM 654 O O . LEU A 1 81 ? 16.280 2.573 -38.584 1.00 95.62 81 LEU A O 1
ATOM 658 N N . VAL A 1 82 ? 17.736 3.921 -39.621 1.00 94.44 82 VAL A N 1
ATOM 659 C CA . VAL A 1 82 ? 17.969 4.782 -38.449 1.00 94.44 82 VAL A CA 1
ATOM 660 C C . VAL A 1 82 ? 16.686 5.490 -38.010 1.00 94.44 82 VAL A C 1
ATOM 662 O O . VAL A 1 82 ? 16.427 5.557 -36.813 1.00 94.44 82 VAL A O 1
ATOM 665 N N . ASN A 1 83 ? 15.860 5.972 -38.947 1.00 96.38 83 ASN A N 1
ATOM 666 C CA . ASN A 1 83 ? 14.577 6.585 -38.589 1.00 96.38 83 ASN A CA 1
ATOM 667 C C . ASN A 1 83 ? 13.636 5.573 -37.914 1.00 96.38 83 ASN A C 1
ATOM 669 O O . ASN A 1 83 ? 12.961 5.920 -36.952 1.00 96.38 83 ASN A O 1
ATOM 673 N N . GLU A 1 84 ? 13.605 4.324 -38.388 1.00 96.56 84 GLU A N 1
ATOM 674 C CA . GLU A 1 84 ? 12.777 3.274 -37.782 1.00 96.56 84 GLU A CA 1
ATOM 675 C C . GLU A 1 84 ? 13.260 2.902 -36.370 1.00 96.56 84 GLU A C 1
ATOM 677 O O . GLU A 1 84 ? 12.453 2.757 -35.449 1.00 96.56 84 GLU A O 1
ATOM 682 N N . ILE A 1 85 ? 14.580 2.823 -36.172 1.00 95.62 85 ILE A N 1
ATOM 683 C CA . ILE A 1 85 ? 15.195 2.626 -34.854 1.00 95.62 85 ILE A CA 1
ATOM 684 C C . ILE A 1 85 ? 14.847 3.793 -33.912 1.00 95.62 85 ILE A C 1
ATOM 686 O O . ILE A 1 85 ? 14.429 3.560 -32.775 1.00 95.62 85 ILE A O 1
ATOM 690 N N . ASP A 1 86 ? 14.958 5.042 -34.376 1.00 95.88 86 ASP A N 1
ATOM 691 C CA . ASP A 1 86 ? 14.618 6.239 -33.593 1.00 95.88 86 ASP A CA 1
ATOM 692 C C . ASP A 1 86 ? 13.128 6.272 -33.199 1.00 95.88 86 ASP A C 1
ATOM 694 O O . ASP A 1 86 ? 12.786 6.629 -32.062 1.00 95.88 86 ASP A O 1
ATOM 698 N N . ASP A 1 87 ? 12.233 5.859 -34.099 1.00 96.81 87 ASP A N 1
ATOM 699 C CA . ASP A 1 87 ? 10.798 5.746 -33.827 1.00 96.81 87 ASP A CA 1
ATOM 700 C C . ASP A 1 87 ? 10.510 4.668 -32.771 1.00 96.81 87 ASP A C 1
ATOM 702 O O . ASP A 1 87 ? 9.723 4.891 -31.844 1.00 96.81 87 ASP A O 1
ATOM 706 N N . LEU A 1 88 ? 11.169 3.508 -32.852 1.00 96.19 88 LEU A N 1
ATOM 707 C CA . LEU A 1 88 ? 11.029 2.443 -31.856 1.00 96.19 88 LEU A CA 1
ATOM 708 C C . LEU A 1 88 ? 11.566 2.857 -30.482 1.00 96.19 88 LEU A C 1
ATOM 710 O O . LEU A 1 88 ? 10.894 2.615 -29.475 1.00 96.19 88 LEU A O 1
ATOM 714 N N . TYR A 1 89 ? 12.719 3.527 -30.422 1.00 94.75 89 TYR A N 1
ATOM 715 C CA . TYR A 1 89 ? 13.237 4.086 -29.172 1.00 94.75 89 TYR A CA 1
ATOM 716 C C . TYR A 1 89 ? 12.284 5.126 -28.583 1.00 94.75 89 TYR A C 1
ATOM 718 O O . TYR A 1 89 ? 11.996 5.095 -27.384 1.00 94.75 89 TYR A O 1
ATOM 726 N N . SER A 1 90 ? 11.737 6.009 -29.420 1.00 96.81 90 SER A N 1
ATOM 727 C CA . SER A 1 90 ? 10.747 7.004 -29.001 1.00 96.81 90 SER A CA 1
ATOM 728 C C . SER A 1 90 ? 9.485 6.342 -28.442 1.00 96.81 90 SER A C 1
ATOM 730 O O . SER A 1 90 ? 8.980 6.759 -27.397 1.00 96.81 90 SER A 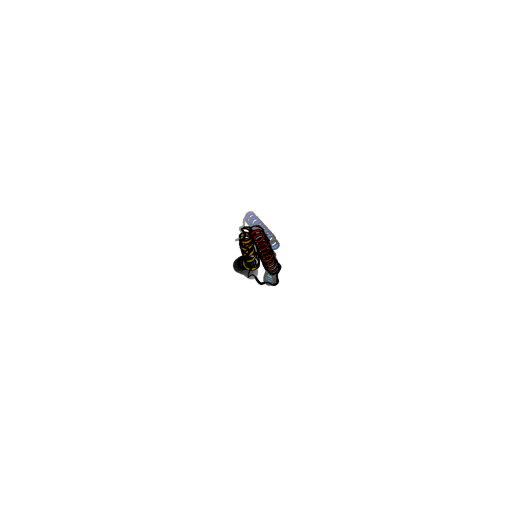O 1
ATOM 732 N N . ASN A 1 91 ? 9.006 5.271 -29.077 1.00 96.56 91 ASN A N 1
ATOM 733 C CA . ASN A 1 91 ? 7.875 4.486 -28.586 1.00 96.56 91 ASN A CA 1
ATOM 734 C C . ASN A 1 91 ? 8.182 3.838 -27.232 1.00 96.56 91 ASN A C 1
ATOM 736 O O . ASN A 1 91 ? 7.401 4.000 -26.296 1.00 96.56 91 ASN A O 1
ATOM 740 N N . LEU A 1 92 ? 9.338 3.188 -27.082 1.00 95.56 92 LEU A N 1
ATOM 741 C CA . LEU A 1 92 ? 9.744 2.562 -25.822 1.00 95.56 92 LEU A CA 1
ATOM 742 C C . LEU A 1 92 ? 9.842 3.585 -24.676 1.00 95.56 92 LEU A C 1
ATOM 744 O O . LEU A 1 92 ? 9.360 3.339 -23.569 1.00 95.56 92 LEU A O 1
ATOM 748 N N . ILE A 1 93 ? 10.423 4.758 -24.943 1.00 95.44 93 ILE A N 1
ATOM 749 C CA . ILE A 1 93 ? 10.502 5.871 -23.985 1.00 95.44 93 ILE A CA 1
ATOM 750 C C . ILE A 1 93 ? 9.100 6.354 -23.599 1.00 95.44 93 ILE A C 1
ATOM 752 O O . ILE A 1 93 ? 8.833 6.580 -22.417 1.00 95.44 93 ILE A O 1
ATOM 756 N N . ASN A 1 94 ? 8.192 6.492 -24.567 1.00 96.88 94 ASN A N 1
ATOM 757 C CA . ASN A 1 94 ? 6.819 6.917 -24.308 1.00 96.88 94 ASN A CA 1
ATOM 758 C C . ASN A 1 94 ? 6.057 5.910 -23.441 1.00 96.88 94 ASN A C 1
ATOM 760 O O . ASN A 1 94 ? 5.402 6.330 -22.488 1.00 96.88 94 ASN A O 1
ATOM 764 N N . VAL A 1 95 ? 6.182 4.607 -23.716 1.00 96.12 95 VAL A N 1
ATOM 765 C CA . VAL A 1 95 ? 5.564 3.553 -22.896 1.00 96.12 95 VAL A CA 1
ATOM 766 C C . VAL A 1 95 ? 6.108 3.606 -21.465 1.00 96.12 95 VAL A C 1
ATOM 768 O O . VAL A 1 95 ? 5.322 3.657 -20.522 1.00 96.12 95 VAL A O 1
ATOM 771 N N . ASN A 1 96 ? 7.431 3.702 -21.283 1.00 95.06 96 ASN A N 1
ATOM 772 C CA . ASN A 1 96 ? 8.041 3.821 -19.950 1.00 95.06 96 ASN A CA 1
ATOM 773 C C . ASN A 1 96 ? 7.560 5.071 -19.191 1.00 95.06 96 ASN A C 1
ATOM 775 O O . ASN A 1 96 ? 7.248 4.998 -18.005 1.00 95.06 96 ASN A O 1
ATOM 779 N N . ASN A 1 97 ? 7.475 6.223 -19.861 1.00 96.19 97 ASN A N 1
ATOM 780 C CA . ASN A 1 97 ? 7.004 7.461 -19.237 1.00 96.19 97 ASN A CA 1
ATOM 781 C C . ASN A 1 97 ? 5.517 7.396 -18.866 1.00 96.19 97 ASN A C 1
ATOM 783 O O . ASN A 1 97 ? 5.114 7.932 -17.831 1.00 96.19 97 ASN A O 1
ATOM 787 N N . LEU A 1 98 ? 4.694 6.766 -19.707 1.00 95.94 98 LEU A N 1
ATOM 788 C CA . LEU A 1 98 ? 3.266 6.606 -19.452 1.00 95.94 98 LEU A CA 1
ATOM 789 C C . LEU A 1 98 ? 3.013 5.656 -18.278 1.00 95.94 98 LEU A C 1
ATOM 791 O O . LEU A 1 98 ? 2.187 5.962 -17.417 1.00 95.94 98 LEU A O 1
ATOM 795 N N . GLU A 1 99 ? 3.741 4.544 -18.220 1.00 94.44 99 GLU A N 1
ATOM 796 C CA . GLU A 1 99 ? 3.698 3.611 -17.096 1.00 94.44 99 GLU A CA 1
ATOM 797 C C . GLU A 1 99 ? 4.150 4.298 -15.806 1.00 94.44 99 GLU A C 1
ATOM 799 O O . GLU A 1 99 ? 3.378 4.348 -14.853 1.00 94.44 99 GLU A O 1
ATOM 804 N N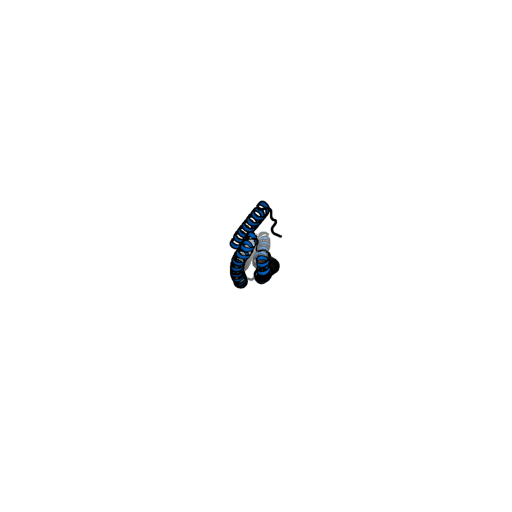 . ALA A 1 100 ? 5.319 4.949 -15.800 1.00 95.19 100 ALA A N 1
ATOM 805 C CA . ALA A 1 100 ? 5.820 5.665 -14.627 1.00 95.19 100 ALA A CA 1
ATOM 806 C C . ALA A 1 100 ? 4.841 6.747 -14.139 1.00 95.19 100 ALA A C 1
ATOM 808 O O . ALA A 1 100 ? 4.674 6.963 -12.937 1.00 95.19 100 ALA A O 1
ATOM 809 N N . LYS A 1 101 ? 4.161 7.444 -15.057 1.00 96.56 101 LYS A N 1
ATOM 810 C CA . LYS A 1 101 ? 3.105 8.398 -14.701 1.00 96.56 101 LYS A CA 1
ATOM 811 C C . LYS A 1 101 ? 1.900 7.695 -14.071 1.00 96.56 101 LYS A C 1
ATOM 813 O O . LYS A 1 101 ? 1.401 8.156 -13.049 1.00 96.56 101 LYS A O 1
ATOM 818 N N . THR A 1 102 ? 1.454 6.593 -14.664 1.00 95.88 102 THR A N 1
ATOM 819 C CA . THR A 1 102 ? 0.303 5.815 -14.185 1.00 95.88 102 THR A CA 1
ATOM 820 C C . THR A 1 102 ? 0.569 5.221 -12.802 1.00 95.88 102 THR A C 1
ATOM 822 O O . THR A 1 102 ? -0.281 5.324 -11.921 1.00 95.88 102 THR A O 1
ATOM 825 N N . GLU A 1 103 ? 1.761 4.669 -12.574 1.00 95.00 103 GLU A N 1
ATOM 826 C CA . GLU A 1 103 ? 2.183 4.161 -11.267 1.00 95.00 103 GLU A CA 1
ATOM 827 C C . GLU A 1 103 ? 2.239 5.269 -10.216 1.00 95.00 103 GLU A C 1
ATOM 829 O O . GLU A 1 103 ? 1.755 5.080 -9.103 1.00 95.00 103 GLU A O 1
ATOM 834 N N . ASN A 1 104 ? 2.765 6.451 -10.556 1.00 95.94 104 ASN A N 1
ATOM 835 C CA . ASN A 1 104 ? 2.763 7.591 -9.637 1.00 95.94 104 ASN A CA 1
ATOM 836 C C . ASN A 1 104 ? 1.339 8.028 -9.263 1.00 95.94 104 ASN A C 1
ATOM 838 O O . ASN A 1 104 ? 1.041 8.201 -8.082 1.00 95.94 104 ASN A O 1
ATOM 842 N N . GLU A 1 105 ? 0.441 8.154 -10.242 1.00 95.69 105 GLU A N 1
ATOM 843 C CA . GLU A 1 105 ? -0.966 8.492 -9.991 1.00 95.69 105 GLU A CA 1
ATOM 844 C C . GLU A 1 105 ? -1.677 7.423 -9.145 1.00 95.69 105 GLU A C 1
ATOM 846 O O . GLU A 1 105 ? -2.524 7.746 -8.306 1.00 95.69 105 GLU A O 1
ATOM 851 N N . GLN A 1 106 ? -1.345 6.145 -9.346 1.00 95.56 106 GLN A N 1
ATOM 852 C CA . GLN A 1 106 ? -1.881 5.052 -8.542 1.00 95.56 106 GLN A CA 1
ATOM 853 C C . GLN A 1 106 ? -1.333 5.089 -7.110 1.00 95.56 106 GLN A C 1
ATOM 855 O O . GLN A 1 106 ? -2.113 5.010 -6.161 1.00 95.56 106 GLN A O 1
ATOM 860 N N . ASN A 1 107 ? -0.031 5.322 -6.940 1.00 95.56 107 ASN A N 1
ATOM 861 C CA . ASN A 1 107 ? 0.608 5.464 -5.633 1.00 95.56 107 ASN A CA 1
ATOM 862 C C . ASN A 1 107 ? -0.016 6.604 -4.812 1.00 95.56 107 ASN A C 1
ATOM 864 O O . ASN A 1 107 ? -0.277 6.437 -3.621 1.00 95.56 107 ASN A O 1
ATOM 868 N N . GLU A 1 108 ? -0.326 7.750 -5.427 1.00 95.12 108 GLU A N 1
ATOM 869 C CA . GLU A 1 108 ? -1.012 8.856 -4.741 1.00 95.12 108 GLU A CA 1
ATOM 870 C C . GLU A 1 108 ? -2.417 8.466 -4.237 1.00 95.12 108 GLU A C 1
ATOM 872 O O . GLU A 1 108 ? -2.822 8.825 -3.119 1.00 95.12 108 GLU A O 1
ATOM 877 N N . LYS A 1 109 ? -3.167 7.694 -5.035 1.00 94.38 109 LYS A N 1
ATOM 878 C CA . LYS A 1 109 ? -4.488 7.170 -4.647 1.00 94.38 109 LYS A CA 1
ATOM 879 C C . LYS A 1 109 ? -4.383 6.127 -3.540 1.00 94.38 109 LYS A C 1
ATOM 881 O O . LYS A 1 109 ? -5.199 6.145 -2.613 1.00 94.38 109 LYS A O 1
ATOM 886 N N . ASP A 1 110 ? -3.387 5.254 -3.604 1.00 95.38 110 ASP A N 1
ATOM 887 C CA . ASP A 1 110 ? -3.160 4.205 -2.610 1.00 95.38 110 ASP A CA 1
ATOM 888 C C . ASP A 1 110 ? -2.741 4.800 -1.263 1.00 95.38 110 ASP A C 1
ATOM 890 O O . ASP A 1 110 ? -3.250 4.379 -0.220 1.00 95.38 110 ASP A O 1
ATOM 894 N N . ILE A 1 111 ? -1.910 5.849 -1.269 1.00 96.06 111 ILE A N 1
ATOM 895 C CA . ILE A 1 111 ? -1.582 6.633 -0.069 1.00 96.06 111 ILE A CA 1
ATOM 896 C C . ILE A 1 111 ? -2.859 7.223 0.537 1.00 96.06 111 ILE A C 1
ATOM 898 O O . ILE A 1 111 ? -3.121 7.051 1.730 1.00 96.06 111 ILE A O 1
ATOM 902 N N . SER A 1 112 ? -3.683 7.883 -0.280 1.00 94.69 112 SER A N 1
ATOM 903 C CA . SER A 1 112 ? -4.926 8.512 0.184 1.00 94.69 112 SER A CA 1
ATOM 904 C C . SER A 1 112 ? -5.898 7.489 0.780 1.00 94.69 112 SER A C 1
ATOM 906 O O . SER A 1 112 ? -6.438 7.691 1.870 1.00 94.69 112 SER A O 1
ATOM 908 N N . THR A 1 113 ? -6.075 6.352 0.106 1.00 96.56 113 THR A N 1
ATOM 909 C CA . THR A 1 113 ? -6.931 5.247 0.563 1.00 96.56 113 THR A CA 1
ATOM 910 C C . THR A 1 113 ? -6.407 4.635 1.861 1.00 96.56 113 THR A C 1
ATOM 912 O O . THR A 1 113 ? -7.179 4.412 2.796 1.00 96.56 113 THR A O 1
ATOM 915 N N . SER A 1 114 ? -5.092 4.433 1.966 1.00 97.12 114 SER A N 1
ATOM 916 C CA . SER A 1 114 ? -4.440 3.916 3.173 1.00 97.12 114 SER A CA 1
ATOM 917 C C . SER A 1 114 ? -4.637 4.846 4.371 1.00 97.12 114 SER A C 1
ATOM 919 O O . SER A 1 114 ? -4.951 4.379 5.467 1.00 97.12 114 SER A O 1
ATOM 921 N N . LEU A 1 115 ? -4.526 6.164 4.171 1.00 97.69 115 LEU A N 1
ATOM 922 C CA . LEU A 1 115 ? -4.790 7.151 5.221 1.00 97.69 115 LEU A CA 1
ATOM 923 C C . LEU A 1 115 ? -6.256 7.140 5.666 1.00 97.69 115 LEU A C 1
ATOM 925 O O . LEU A 1 115 ? -6.527 7.156 6.867 1.00 97.69 115 LEU A O 1
ATOM 929 N N . ILE A 1 116 ? -7.205 7.065 4.728 1.00 97.62 116 ILE A N 1
ATOM 930 C CA . ILE A 1 116 ? -8.638 6.978 5.050 1.00 97.62 116 ILE A CA 1
ATOM 931 C C . ILE A 1 116 ? -8.937 5.708 5.854 1.00 97.62 116 ILE A C 1
ATOM 933 O O . ILE A 1 116 ? -9.650 5.778 6.859 1.00 97.62 116 ILE A O 1
ATOM 937 N N . LEU A 1 117 ? -8.379 4.561 5.458 1.00 98.12 117 LEU A N 1
ATOM 938 C CA . LEU A 1 117 ? -8.534 3.300 6.186 1.00 98.12 117 LEU A CA 1
ATOM 939 C C . LEU A 1 117 ? -7.939 3.385 7.596 1.00 98.12 117 LEU A C 1
ATOM 941 O O . LEU A 1 117 ? -8.617 3.033 8.561 1.00 98.12 117 LEU A O 1
ATOM 945 N N . LEU A 1 118 ? -6.718 3.911 7.734 1.00 98.25 118 LEU A N 1
ATOM 946 C CA . LEU A 1 118 ? -6.056 4.100 9.027 1.00 98.25 118 LEU A CA 1
ATOM 947 C C . LEU A 1 118 ? -6.903 4.974 9.965 1.00 98.25 118 LEU A C 1
ATOM 949 O O . LEU A 1 118 ? -7.180 4.581 11.099 1.00 98.25 118 LEU A O 1
ATOM 953 N N . ILE A 1 119 ? -7.355 6.136 9.484 1.00 98.25 119 ILE A N 1
ATOM 954 C CA . ILE A 1 119 ? -8.197 7.058 10.257 1.00 98.25 119 ILE A CA 1
ATOM 955 C C . ILE A 1 119 ? -9.521 6.384 10.633 1.00 98.25 119 ILE A C 1
ATOM 957 O O . ILE A 1 119 ? -9.951 6.486 11.780 1.00 98.25 119 ILE A O 1
ATOM 961 N N . SER A 1 120 ? -10.145 5.652 9.709 1.00 98.06 120 SER A N 1
ATOM 962 C CA . SER A 1 120 ? -11.408 4.948 9.962 1.00 98.06 120 SER A CA 1
ATOM 963 C C . SER A 1 120 ? -11.265 3.884 11.052 1.00 98.06 120 SER A C 1
ATOM 965 O O . SER A 1 120 ? -12.128 3.786 11.924 1.00 98.06 120 SER A O 1
ATOM 967 N N . ILE A 1 121 ? -10.161 3.129 11.058 1.00 98.50 121 ILE A N 1
ATOM 968 C CA . ILE A 1 121 ? -9.861 2.142 12.105 1.00 98.50 121 ILE A CA 1
ATOM 969 C C . ILE A 1 121 ? -9.675 2.835 13.458 1.00 98.50 121 ILE A C 1
ATOM 971 O O . ILE A 1 121 ? -10.254 2.392 14.451 1.00 98.50 121 ILE A O 1
ATOM 975 N N . ILE A 1 122 ? -8.919 3.937 13.507 1.00 98.56 122 ILE A N 1
ATOM 976 C CA . ILE A 1 122 ? -8.695 4.705 14.742 1.00 98.56 122 ILE A CA 1
ATOM 977 C C . ILE A 1 122 ? -10.020 5.245 15.290 1.00 98.56 122 ILE A C 1
ATOM 979 O O . ILE A 1 122 ? -10.322 5.069 16.470 1.00 98.56 122 ILE A O 1
ATOM 983 N N . VAL A 1 123 ? -10.833 5.873 14.438 1.00 98.50 123 VAL A N 1
ATOM 984 C CA . VAL A 1 123 ? -12.147 6.405 14.825 1.00 98.50 123 VAL A CA 1
ATOM 985 C C . VAL A 1 123 ? -13.067 5.278 15.292 1.00 98.50 123 VAL A C 1
ATOM 987 O O . VAL A 1 123 ? -13.696 5.405 16.340 1.00 98.50 123 VAL A O 1
ATOM 990 N N . GLY A 1 124 ? -13.106 4.151 14.577 1.00 98.56 124 GLY A N 1
ATOM 991 C CA . GLY A 1 124 ? -13.882 2.975 14.971 1.00 98.56 124 GLY A CA 1
ATOM 992 C C . GLY A 1 124 ? -13.465 2.431 16.339 1.00 98.56 124 GLY A C 1
ATOM 993 O O . GLY A 1 124 ? -14.316 2.204 17.200 1.00 98.56 124 GLY A O 1
ATOM 994 N N . ALA A 1 125 ? -12.160 2.298 16.584 1.00 98.50 125 ALA A N 1
ATOM 995 C CA . ALA A 1 125 ? -11.622 1.865 17.870 1.00 98.50 125 ALA A CA 1
ATOM 996 C C . ALA A 1 125 ? -11.972 2.843 19.004 1.00 98.50 125 ALA A C 1
ATOM 998 O O . ALA A 1 125 ? -12.358 2.407 20.088 1.00 98.50 125 ALA A O 1
ATOM 999 N N . LEU A 1 126 ? -11.901 4.156 18.756 1.00 98.56 126 LEU A N 1
ATOM 1000 C CA 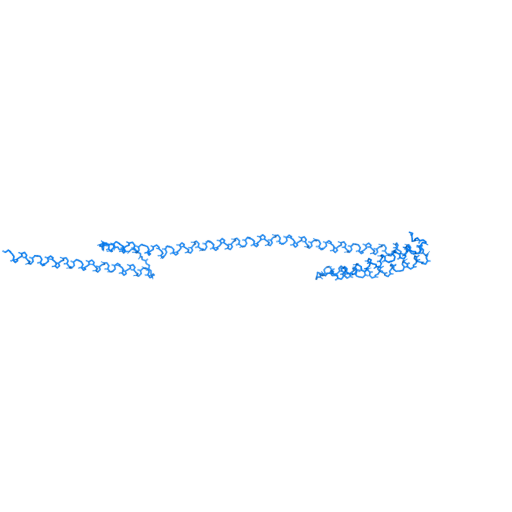. LEU A 1 126 ? -12.295 5.182 19.727 1.00 98.56 126 LEU A CA 1
ATOM 1001 C C . LEU A 1 126 ? -13.788 5.118 20.061 1.00 98.56 126 LEU A C 1
ATOM 1003 O O . LEU A 1 126 ? -14.155 5.177 21.234 1.00 98.56 126 LEU A O 1
ATOM 1007 N N . VAL A 1 127 ? -14.651 4.961 19.056 1.00 98.44 127 VAL A N 1
ATOM 1008 C CA . VAL A 1 127 ? -16.100 4.822 19.261 1.00 98.44 127 VAL A CA 1
ATOM 1009 C C . VAL A 1 127 ? -16.410 3.574 20.086 1.00 98.44 127 VAL A C 1
ATOM 1011 O O . VAL A 1 127 ? -17.170 3.655 21.052 1.00 98.44 127 VAL A O 1
ATOM 1014 N N . LEU A 1 128 ? -15.784 2.438 19.764 1.00 98.31 128 LEU A N 1
ATOM 1015 C CA . LEU A 1 128 ? -15.931 1.204 20.537 1.00 98.31 128 LEU A CA 1
ATOM 1016 C C . LEU A 1 128 ? -15.427 1.370 21.974 1.00 98.31 128 LEU A C 1
ATOM 1018 O O . LEU A 1 128 ? -16.112 0.962 22.909 1.00 98.31 128 LEU A O 1
ATOM 1022 N N . TYR A 1 129 ? -14.275 2.013 22.166 1.00 98.31 129 TYR A N 1
ATOM 1023 C CA . TYR A 1 129 ? -13.719 2.293 23.488 1.00 98.31 129 TYR A CA 1
ATOM 1024 C C . TYR A 1 129 ? -14.671 3.138 24.344 1.00 98.31 129 TYR A C 1
ATOM 1026 O O . TYR A 1 129 ? -14.955 2.779 25.490 1.00 98.31 129 TYR A O 1
ATOM 1034 N N . VAL A 1 130 ? -15.200 4.235 23.793 1.00 98.19 130 VAL A N 1
ATOM 1035 C CA . VAL A 1 130 ? -16.162 5.100 24.493 1.00 98.19 130 VAL A CA 1
ATOM 1036 C C . VAL A 1 130 ? -17.452 4.336 24.795 1.00 98.19 130 VAL A C 1
ATOM 1038 O O . VAL A 1 130 ? -17.946 4.401 25.922 1.00 98.19 130 VAL A O 1
ATOM 1041 N N . GLY A 1 131 ? -17.967 3.569 23.830 1.00 98.12 131 GLY A N 1
ATOM 1042 C CA . GLY A 1 131 ? -19.175 2.760 23.992 1.00 98.12 131 GLY A CA 1
ATOM 1043 C C . GLY A 1 131 ? -19.041 1.717 25.101 1.00 98.12 131 GLY A C 1
ATOM 1044 O O . GLY A 1 131 ? -19.871 1.669 26.008 1.00 98.12 131 GLY A O 1
ATOM 1045 N N . LEU A 1 132 ? -17.963 0.930 25.087 1.00 97.75 132 LEU A N 1
ATOM 1046 C CA . LEU A 1 132 ? -17.688 -0.076 26.116 1.00 97.75 132 LEU A CA 1
ATOM 1047 C C . LEU A 1 132 ? -17.467 0.561 27.489 1.00 97.75 132 LEU A C 1
ATOM 1049 O O . LEU A 1 132 ? -18.022 0.087 28.480 1.00 97.75 132 LEU A O 1
ATOM 1053 N N . SER A 1 133 ? -16.717 1.663 27.553 1.00 97.62 133 SER A N 1
ATOM 1054 C CA . SER A 1 133 ? -16.488 2.395 28.805 1.00 97.62 133 SER A CA 1
ATOM 1055 C C . SER A 1 133 ? -17.798 2.897 29.413 1.00 97.62 133 SER A C 1
ATOM 1057 O O . SER A 1 133 ? -18.005 2.801 30.624 1.00 97.62 133 SER A O 1
ATOM 1059 N N . TRP A 1 134 ? -18.710 3.402 28.580 1.00 97.81 134 TRP A N 1
ATOM 1060 C CA . TRP A 1 134 ? -20.022 3.861 29.023 1.00 97.81 134 TRP A CA 1
ATOM 1061 C C . TRP A 1 134 ? -20.896 2.710 29.538 1.00 97.81 134 TRP A C 1
ATOM 1063 O O . TRP A 1 134 ? -21.475 2.822 30.621 1.00 97.81 134 TRP A O 1
ATOM 1073 N N . VAL A 1 135 ? -20.925 1.578 28.826 1.00 96.62 135 VAL A N 1
ATOM 1074 C CA . VAL A 1 135 ? -21.658 0.369 29.242 1.00 96.62 135 VAL A CA 1
ATOM 1075 C C . VAL A 1 135 ? -21.137 -0.164 30.580 1.00 96.62 135 VAL A C 1
ATOM 1077 O O . VAL A 1 135 ? -21.924 -0.377 31.501 1.00 96.62 135 VAL A O 1
ATOM 1080 N N . ILE A 1 136 ? -19.817 -0.312 30.732 1.00 96.12 136 ILE A N 1
ATOM 1081 C CA . ILE A 1 136 ? -19.189 -0.769 31.983 1.00 96.12 136 ILE A CA 1
ATOM 1082 C C . ILE A 1 136 ? -19.503 0.192 33.136 1.00 96.12 136 ILE A C 1
ATOM 1084 O O . ILE A 1 136 ? -19.848 -0.239 34.239 1.00 96.12 136 ILE A O 1
ATOM 1088 N N . SER A 1 137 ? -19.425 1.501 32.888 1.00 96.19 137 SER A N 1
ATOM 1089 C CA . SER A 1 137 ? -19.742 2.517 33.894 1.00 96.19 137 SER A CA 1
ATOM 1090 C C . SER A 1 137 ? -21.185 2.390 34.398 1.00 96.19 137 SER A C 1
ATOM 1092 O O . SER A 1 137 ? -21.427 2.452 35.606 1.00 96.19 137 SER A O 1
ATOM 1094 N N . GLN A 1 138 ? -22.140 2.151 33.493 1.00 93.88 138 GLN A N 1
ATOM 1095 C CA . GLN A 1 138 ? -23.558 2.049 33.830 1.00 93.88 138 GLN A CA 1
ATOM 1096 C C . GLN A 1 138 ? -23.928 0.717 34.497 1.00 93.88 138 GLN A C 1
ATOM 1098 O O . GLN A 1 138 ? -24.756 0.721 35.405 1.00 93.88 138 GLN A O 1
ATOM 1103 N N . LEU A 1 139 ? -23.334 -0.399 34.063 1.00 93.38 139 LEU A N 1
ATOM 1104 C CA . LEU A 1 139 ? -23.672 -1.737 34.563 1.00 93.38 139 LEU A CA 1
ATOM 1105 C C . LEU A 1 139 ? -22.914 -2.118 35.836 1.00 93.38 139 LEU A C 1
ATOM 1107 O O . LEU A 1 139 ? -23.441 -2.851 36.662 1.00 93.38 139 LEU A O 1
ATOM 1111 N N . ILE A 1 140 ? -21.689 -1.619 36.017 1.00 94.81 140 ILE A N 1
ATOM 1112 C CA . ILE A 1 140 ? -20.826 -2.034 37.130 1.00 94.81 140 ILE A CA 1
ATOM 1113 C C . ILE A 1 140 ? -20.532 -0.852 38.044 1.00 94.81 140 ILE A C 1
ATOM 1115 O O . ILE A 1 140 ? -20.876 -0.872 39.229 1.00 94.81 140 ILE A O 1
ATOM 1119 N N . SER A 1 141 ? -19.897 0.202 37.520 1.00 95.62 141 SER A N 1
ATOM 1120 C CA . SER A 1 141 ? -19.367 1.273 38.375 1.00 95.62 141 SER A CA 1
ATOM 1121 C C . SER A 1 141 ? -20.465 2.039 39.113 1.00 95.62 141 SER A C 1
ATOM 1123 O O . SER A 1 141 ? -20.285 2.387 40.282 1.00 95.62 141 SER A O 1
ATOM 1125 N N . LYS A 1 142 ? -21.598 2.308 38.458 1.00 95.12 142 LYS A N 1
ATOM 1126 C CA . LYS A 1 142 ? -22.706 3.057 39.055 1.00 95.12 142 LYS A CA 1
ATOM 1127 C C . LYS A 1 142 ? -23.444 2.250 40.140 1.00 95.12 142 LYS A C 1
ATOM 1129 O O . LYS A 1 142 ? -23.473 2.757 41.263 1.00 95.12 142 LYS A O 1
ATOM 1134 N N . PRO A 1 143 ? -23.938 1.016 39.902 1.00 94.75 143 PRO A N 1
ATOM 1135 C CA . PRO A 1 143 ? -24.575 0.208 40.948 1.00 94.75 143 PRO A CA 1
ATOM 1136 C C . PRO A 1 143 ? -23.646 -0.072 42.134 1.00 94.75 143 PRO A C 1
ATOM 1138 O O . PRO A 1 143 ? -24.063 0.018 43.286 1.00 94.75 143 PRO A O 1
ATOM 1141 N N . THR A 1 144 ? -22.356 -0.309 41.872 1.00 96.31 144 THR A N 1
ATOM 1142 C CA . THR A 1 144 ? -21.360 -0.516 42.937 1.00 96.31 144 THR A CA 1
ATOM 1143 C C . THR A 1 144 ? -21.205 0.729 43.816 1.00 96.31 144 THR A C 1
ATOM 1145 O O . THR A 1 144 ? -21.228 0.629 45.041 1.00 96.31 144 THR A O 1
ATOM 1148 N N . LYS A 1 145 ? -21.116 1.927 43.217 1.00 96.44 145 LYS A N 1
ATOM 1149 C CA . LYS A 1 145 ? -21.068 3.195 43.970 1.00 96.44 145 LYS A CA 1
ATOM 1150 C C . LYS A 1 145 ? -22.369 3.485 44.720 1.00 96.44 145 LYS A C 1
ATOM 1152 O O . LYS A 1 145 ? -22.337 4.108 45.780 1.00 96.44 145 LYS A O 1
ATOM 1157 N N . GLU A 1 146 ? -23.516 3.094 44.173 1.00 95.25 146 GLU A N 1
ATOM 1158 C CA . GLU A 1 146 ? -24.805 3.214 44.860 1.00 95.25 146 GLU A CA 1
ATOM 1159 C C . GLU A 1 146 ? -24.856 2.299 46.090 1.00 95.25 146 GLU A C 1
ATOM 1161 O O . GLU A 1 146 ? -25.186 2.774 47.179 1.00 95.25 146 GLU A O 1
ATOM 1166 N N . MET A 1 147 ? -24.416 1.045 45.959 1.00 96.69 147 MET A N 1
ATOM 1167 C CA . MET A 1 147 ? -24.275 0.119 47.086 1.00 96.69 147 MET A CA 1
ATOM 1168 C C . MET A 1 147 ? -23.312 0.645 48.152 1.00 96.69 147 MET A C 1
ATOM 1170 O O . MET A 1 147 ? -23.666 0.659 49.329 1.00 96.69 147 MET A O 1
ATOM 1174 N N . GLU A 1 148 ? -22.143 1.163 47.761 1.00 96.88 148 GLU A N 1
ATOM 1175 C CA . GLU A 1 148 ? -21.182 1.769 48.694 1.00 96.88 148 GLU A CA 1
ATOM 1176 C C . GLU A 1 148 ? -21.822 2.910 49.507 1.00 96.88 148 GLU A C 1
ATOM 1178 O O . GLU A 1 148 ? -21.645 3.006 50.724 1.00 96.88 148 GLU A O 1
ATOM 1183 N N . LYS A 1 149 ? -22.614 3.772 48.854 1.00 96.81 149 LYS A N 1
ATOM 1184 C CA . LYS A 1 149 ? -23.325 4.869 49.528 1.00 96.81 149 LYS A CA 1
ATOM 1185 C C . LYS A 1 149 ? -24.374 4.363 50.516 1.00 96.81 149 LYS A C 1
ATOM 1187 O O . LYS A 1 149 ? -24.519 4.962 51.581 1.00 96.81 149 LYS A O 1
ATOM 1192 N N . LEU A 1 150 ? -25.113 3.308 50.176 1.00 96.56 150 LEU A N 1
ATOM 1193 C CA . LEU A 1 150 ? -26.109 2.709 51.069 1.00 96.56 150 LEU A CA 1
ATOM 1194 C C . LEU A 1 150 ? -25.440 2.053 52.278 1.00 96.56 150 LEU A C 1
ATOM 1196 O O . LEU A 1 150 ? -25.850 2.299 53.410 1.00 96.56 150 LEU A O 1
ATOM 1200 N N . MET A 1 151 ? -24.360 1.308 52.052 1.00 96.31 151 MET A N 1
ATOM 1201 C CA . MET A 1 151 ? -23.567 0.693 53.117 1.00 96.31 151 MET A CA 1
ATOM 1202 C C . MET A 1 151 ? -23.015 1.742 54.090 1.00 96.31 151 MET A C 1
ATOM 1204 O O . MET A 1 151 ? -23.167 1.582 55.296 1.00 96.31 151 MET A O 1
ATOM 1208 N N . LYS A 1 152 ? -22.488 2.870 53.592 1.00 97.25 152 LYS A N 1
ATOM 1209 C CA . LYS A 1 152 ? -22.029 3.991 54.438 1.00 97.25 152 LYS A CA 1
ATOM 1210 C C . LYS A 1 152 ? -23.133 4.625 55.289 1.00 97.25 152 LYS A C 1
ATOM 1212 O O . LYS A 1 152 ? -22.843 5.200 56.335 1.00 97.25 152 LYS A O 1
ATOM 1217 N N . LYS A 1 153 ? -24.395 4.582 54.851 1.00 96.56 153 LYS A N 1
ATOM 1218 C CA . LYS A 1 153 ? -25.531 5.047 55.668 1.00 96.56 153 LYS A CA 1
ATOM 1219 C C . LYS A 1 153 ? -25.882 4.034 56.755 1.00 96.56 153 LYS A C 1
ATOM 1221 O O . LYS A 1 153 ? -26.040 4.427 57.907 1.00 96.56 153 LYS A O 1
ATOM 1226 N N . ALA A 1 154 ? -25.917 2.751 56.400 1.00 96.00 154 ALA A N 1
ATOM 1227 C CA . ALA A 1 154 ? -26.134 1.668 57.353 1.00 96.00 154 ALA A CA 1
ATOM 1228 C C . ALA A 1 154 ? -25.049 1.622 58.442 1.00 96.00 154 ALA A C 1
ATOM 1230 O O . ALA A 1 154 ? -25.371 1.477 59.617 1.00 96.00 154 ALA A O 1
ATOM 1231 N N . GLU A 1 155 ? -23.781 1.836 58.074 1.00 96.00 155 GLU A N 1
ATOM 1232 C CA . GLU A 1 155 ? -22.647 1.954 59.006 1.00 96.00 155 GLU A CA 1
ATOM 1233 C C . GLU A 1 155 ? -22.878 3.045 60.067 1.00 96.00 155 GLU A C 1
ATOM 1235 O O . GLU A 1 155 ? -22.503 2.891 61.225 1.00 96.00 155 GLU A O 1
ATOM 1240 N N . ARG A 1 156 ? -23.558 4.136 59.694 1.00 96.19 156 ARG A N 1
ATOM 1241 C CA . ARG A 1 156 ? -23.910 5.246 60.597 1.00 96.19 156 ARG A CA 1
ATOM 1242 C C . ARG A 1 156 ? -25.182 4.992 61.414 1.00 96.19 156 ARG A C 1
ATOM 1244 O O . ARG A 1 156 ? -25.654 5.903 62.088 1.00 96.19 156 ARG A O 1
ATOM 1251 N N . GLY A 1 157 ? -25.740 3.783 61.352 1.00 93.50 157 GLY A N 1
ATOM 1252 C CA . GLY A 1 157 ? -26.920 3.370 62.109 1.00 93.50 157 GLY A CA 1
ATOM 1253 C C . GLY A 1 157 ? -28.259 3.607 61.406 1.00 93.50 157 GLY A C 1
ATOM 1254 O O . GLY A 1 157 ? -29.298 3.291 61.984 1.00 93.50 157 GLY A O 1
ATOM 1255 N N . ASP A 1 158 ? -28.276 4.119 60.169 1.00 95.88 158 ASP A N 1
ATOM 1256 C CA . ASP A 1 158 ? -29.513 4.220 59.386 1.00 95.88 158 ASP A CA 1
ATOM 1257 C C . ASP A 1 158 ? -29.842 2.871 58.733 1.00 95.88 158 ASP A C 1
ATOM 1259 O O . ASP A 1 158 ? -29.456 2.584 57.599 1.00 95.88 158 ASP A O 1
ATOM 1263 N N . LEU A 1 159 ? -30.569 2.031 59.469 1.00 94.50 159 LEU A N 1
ATOM 1264 C CA . LEU A 1 159 ? -31.011 0.716 59.001 1.00 94.50 159 LEU A CA 1
ATOM 1265 C C . LEU A 1 159 ? -32.258 0.784 58.102 1.00 94.50 159 LEU A C 1
ATOM 1267 O O . LEU A 1 159 ? -32.777 -0.259 57.711 1.00 94.50 159 LEU A O 1
ATOM 1271 N N . THR A 1 160 ? -32.778 1.974 57.783 1.00 93.50 160 THR A N 1
ATOM 1272 C CA . THR A 1 160 ? -33.983 2.116 56.944 1.00 93.50 160 THR A CA 1
ATOM 1273 C C . THR A 1 160 ? -33.673 2.138 55.447 1.00 93.50 160 THR A C 1
ATOM 1275 O O . THR A 1 160 ? -34.581 1.992 54.626 1.00 93.50 160 THR A O 1
ATOM 1278 N N . VAL A 1 161 ? -32.395 2.285 55.080 1.00 96.06 161 VAL A N 1
ATOM 1279 C CA . VAL A 1 161 ? -31.943 2.309 53.685 1.00 96.06 161 VAL A CA 1
ATOM 1280 C C . VAL A 1 161 ? -32.136 0.961 52.998 1.00 96.06 161 VAL A C 1
ATOM 1282 O O . VAL A 1 161 ? -32.002 -0.090 53.615 1.00 96.06 161 VAL A O 1
ATOM 1285 N N . GLN A 1 162 ? -32.423 0.986 51.697 1.00 94.31 162 GLN A N 1
ATOM 1286 C CA . GLN A 1 162 ? -32.553 -0.217 50.875 1.00 94.31 162 GLN A CA 1
ATOM 1287 C C . GLN A 1 162 ? -32.015 0.053 49.472 1.00 94.31 162 GLN A C 1
ATOM 1289 O O . GLN A 1 162 ? -32.164 1.155 48.940 1.00 94.31 162 GLN A O 1
ATOM 1294 N N . SER A 1 163 ? -31.393 -0.960 48.875 1.00 94.50 163 SER A N 1
ATOM 1295 C CA . SER A 1 163 ? -31.023 -0.937 47.465 1.00 94.50 163 SER A CA 1
ATOM 1296 C C . SER A 1 163 ? -32.234 -1.235 46.594 1.00 94.50 163 SER A C 1
ATOM 1298 O O . SER A 1 163 ? -32.972 -2.187 46.849 1.00 94.50 163 SER A O 1
ATOM 1300 N N . THR A 1 164 ? -32.420 -0.430 45.552 1.00 93.88 164 THR A N 1
ATOM 1301 C CA . THR A 1 164 ? -33.445 -0.626 44.519 1.00 93.88 164 THR A CA 1
ATOM 1302 C C . THR A 1 164 ? -32.884 -1.284 43.260 1.00 93.88 164 THR A C 1
ATOM 1304 O O . THR A 1 164 ? -33.632 -1.515 42.310 1.00 93.88 164 THR A O 1
ATOM 1307 N N . TYR A 1 165 ? -31.581 -1.585 43.235 1.00 94.19 165 TYR A N 1
ATOM 1308 C CA . TYR A 1 165 ? -30.940 -2.226 42.095 1.00 94.19 165 TYR A CA 1
ATOM 1309 C C . TYR A 1 165 ? -31.454 -3.660 41.939 1.00 94.19 165 TYR A C 1
ATOM 1311 O O . TYR A 1 165 ? -31.257 -4.502 42.813 1.00 94.19 165 TYR A O 1
ATOM 1319 N N . GLN A 1 166 ? -32.125 -3.926 40.818 1.00 90.81 166 GLN A N 1
ATOM 1320 C CA . GLN A 1 166 ? -32.642 -5.242 40.458 1.00 90.81 166 GLN A CA 1
ATOM 1321 C C . GLN A 1 166 ? -31.974 -5.692 39.166 1.00 90.81 166 GLN A C 1
ATOM 1323 O O . GLN A 1 166 ? -32.251 -5.169 38.089 1.00 90.81 166 GLN A O 1
ATOM 1328 N N . SER A 1 167 ? -31.093 -6.674 39.291 1.00 92.94 167 SER A N 1
ATOM 1329 C CA . SER A 1 167 ? -30.442 -7.343 38.172 1.00 92.94 167 SER A CA 1
ATOM 1330 C C . SER A 1 167 ? -30.262 -8.820 38.506 1.00 92.94 167 SER A C 1
ATOM 1332 O O . SER A 1 167 ? -30.336 -9.217 39.668 1.00 92.94 167 SER A O 1
ATOM 1334 N N . LYS A 1 168 ? -30.048 -9.641 37.478 1.00 93.56 168 LYS A N 1
ATOM 1335 C CA . LYS A 1 168 ? -29.737 -11.073 37.624 1.00 93.56 168 LYS A CA 1
ATOM 1336 C C . LYS A 1 168 ? -28.229 -11.338 37.740 1.00 93.56 168 LYS A C 1
ATOM 1338 O O . LYS A 1 168 ? -27.820 -12.492 37.683 1.00 93.56 168 LYS A O 1
ATOM 1343 N N . ASP A 1 169 ? -27.428 -10.281 37.846 1.00 94.50 169 ASP A N 1
ATOM 1344 C CA . ASP A 1 169 ? -25.978 -10.338 38.025 1.00 94.50 169 ASP A CA 1
ATOM 1345 C C . ASP A 1 169 ? -25.574 -10.421 39.511 1.00 94.50 169 ASP A C 1
ATOM 1347 O O . ASP A 1 169 ? -26.403 -10.388 40.429 1.00 94.50 169 ASP A O 1
ATOM 1351 N N . GLU A 1 170 ? -24.268 -10.521 39.748 1.00 93.88 170 GLU A N 1
ATOM 1352 C CA . GLU A 1 170 ? -23.664 -10.599 41.075 1.00 93.88 170 GLU A CA 1
ATOM 1353 C C . GLU A 1 170 ? -23.977 -9.359 41.927 1.00 93.88 170 GLU A C 1
ATOM 1355 O O . GLU A 1 170 ? -24.125 -9.466 43.146 1.00 93.88 170 GLU A O 1
ATOM 1360 N N . ILE A 1 171 ? -24.129 -8.185 41.303 1.00 94.94 171 ILE A N 1
ATOM 1361 C CA . ILE A 1 171 ? -24.445 -6.936 42.005 1.00 94.94 171 ILE A CA 1
ATOM 1362 C C . ILE A 1 171 ? -25.915 -6.911 42.442 1.00 94.94 171 ILE A C 1
ATOM 1364 O O . ILE A 1 171 ? -26.226 -6.440 43.536 1.00 94.94 171 ILE A O 1
ATOM 1368 N N . GLY A 1 172 ? -26.822 -7.464 41.636 1.00 95.12 172 GLY A N 1
ATOM 1369 C CA . GLY A 1 172 ? -28.226 -7.657 41.988 1.00 95.12 172 GLY A CA 1
ATOM 1370 C C . GLY A 1 172 ? -28.387 -8.634 43.149 1.00 95.12 172 GLY A C 1
ATOM 1371 O O . GLY A 1 172 ? -29.084 -8.335 44.120 1.00 95.12 172 GLY A O 1
ATOM 1372 N N . SER A 1 173 ? -27.661 -9.755 43.109 1.00 96.38 173 SER A N 1
ATOM 1373 C CA . SER A 1 173 ? -27.622 -10.696 44.232 1.00 96.38 173 SER A CA 1
ATOM 1374 C C . SER A 1 173 ? -27.058 -10.049 45.502 1.00 96.38 173 SER A C 1
ATOM 1376 O O . SER A 1 173 ? -27.599 -10.264 46.587 1.00 96.38 173 SER A O 1
ATOM 1378 N N . LEU A 1 174 ? -26.010 -9.224 45.387 1.00 95.62 174 LEU A N 1
ATOM 1379 C CA . LEU A 1 174 ? -25.444 -8.482 46.516 1.00 95.62 174 LEU A CA 1
ATOM 1380 C C . LEU A 1 174 ? -26.445 -7.477 47.103 1.00 95.62 174 LEU A C 1
ATOM 1382 O O . LEU A 1 174 ? -26.574 -7.380 48.325 1.00 95.62 174 LEU A O 1
ATOM 1386 N N . ALA A 1 175 ? -27.163 -6.743 46.250 1.00 96.31 175 ALA A N 1
ATOM 1387 C CA . ALA A 1 175 ? -28.192 -5.794 46.662 1.00 96.31 175 ALA A CA 1
ATOM 1388 C C . ALA A 1 175 ? -29.317 -6.479 47.454 1.00 96.31 175 ALA A C 1
ATOM 1390 O O . ALA A 1 175 ? -29.732 -5.969 48.498 1.00 96.31 175 ALA A O 1
ATOM 1391 N N . GLN A 1 176 ? -29.766 -7.654 47.003 1.00 96.31 176 GLN A N 1
ATOM 1392 C CA . GLN A 1 176 ? -30.769 -8.444 47.715 1.00 96.31 176 GLN A CA 1
ATOM 1393 C C . GLN A 1 176 ? -30.264 -8.894 49.093 1.00 96.31 176 GLN A C 1
ATOM 1395 O O . GLN A 1 176 ? -30.917 -8.617 50.101 1.00 96.31 176 GLN A O 1
ATOM 1400 N N . SER A 1 177 ? -29.084 -9.516 49.156 1.00 96.69 177 SER A N 1
ATOM 1401 C CA . SER A 1 177 ? -28.492 -9.976 50.419 1.00 96.69 177 SER A CA 1
ATOM 1402 C C . SER A 1 177 ? -28.282 -8.829 51.414 1.00 96.69 177 SER A C 1
ATOM 1404 O O . SER A 1 177 ? -28.529 -8.981 52.611 1.00 96.69 177 SER A O 1
ATOM 1406 N N . PHE A 1 178 ? -27.877 -7.649 50.931 1.00 96.62 178 PHE A N 1
ATOM 1407 C CA . PHE A 1 178 ? -27.746 -6.446 51.755 1.00 96.62 178 PHE A CA 1
ATOM 1408 C C . PHE A 1 178 ? -29.089 -5.996 52.351 1.00 96.62 178 PHE A C 1
ATOM 1410 O O . PHE A 1 178 ? -29.167 -5.702 53.546 1.00 96.62 178 PHE A O 1
ATOM 1417 N N . ASN A 1 179 ? -30.160 -5.983 51.552 1.00 96.88 179 ASN A N 1
ATOM 1418 C CA . ASN A 1 179 ? -31.499 -5.629 52.031 1.00 96.88 179 ASN A CA 1
ATOM 1419 C C . ASN A 1 179 ? -32.011 -6.626 53.085 1.00 96.88 179 ASN A C 1
ATOM 1421 O O . ASN A 1 179 ? -32.577 -6.223 54.106 1.00 96.88 179 ASN A O 1
ATOM 1425 N N . GLU A 1 180 ? -31.788 -7.924 52.870 1.00 96.75 180 GLU A N 1
ATOM 1426 C CA . GLU A 1 180 ? -32.155 -8.973 53.827 1.00 96.75 180 GLU A CA 1
ATOM 1427 C C . GLU A 1 180 ? -31.392 -8.825 55.151 1.00 96.75 180 GLU A C 1
ATOM 1429 O O . GLU A 1 180 ? -31.999 -8.913 56.222 1.00 96.75 180 GLU A O 1
ATOM 1434 N N . MET A 1 181 ? -30.093 -8.516 55.096 1.00 96.56 181 MET A N 1
ATOM 1435 C CA . MET A 1 181 ? -29.271 -8.235 56.278 1.00 96.56 181 MET A CA 1
ATOM 1436 C C . MET A 1 181 ? -29.826 -7.055 57.091 1.00 96.56 181 MET A C 1
ATOM 1438 O O . MET A 1 181 ? -29.999 -7.175 58.306 1.00 96.56 181 MET A O 1
ATOM 1442 N N . LEU A 1 182 ? -30.158 -5.930 56.448 1.00 96.62 182 LEU A N 1
ATOM 1443 C CA . LEU A 1 182 ? -30.734 -4.771 57.146 1.00 96.62 182 LEU A CA 1
ATOM 1444 C C . LEU A 1 182 ? -32.112 -5.066 57.748 1.00 96.62 182 LEU A C 1
ATOM 1446 O O . LEU A 1 182 ? -32.424 -4.598 58.846 1.00 96.62 182 LEU A O 1
ATOM 1450 N N . SER A 1 183 ? -32.931 -5.875 57.072 1.00 96.19 183 SER A N 1
ATOM 1451 C CA . SER A 1 183 ? -34.216 -6.326 57.613 1.00 96.19 183 SER A CA 1
ATOM 1452 C C . SER A 1 183 ? -34.033 -7.138 58.900 1.00 96.19 183 SER A C 1
ATOM 1454 O O . SER A 1 183 ? -34.727 -6.903 59.894 1.00 96.19 183 SER A O 1
ATOM 1456 N N . GLN A 1 184 ? -33.062 -8.055 58.915 1.00 96.31 184 GLN A N 1
ATOM 1457 C CA . GLN A 1 184 ? -32.739 -8.860 60.094 1.00 96.31 184 GLN A CA 1
ATOM 1458 C C . GLN A 1 184 ? -32.186 -8.000 61.238 1.00 96.31 184 GLN A C 1
ATOM 1460 O O . GLN A 1 184 ? -32.656 -8.130 62.369 1.00 96.31 184 GLN A O 1
ATOM 1465 N N . LEU A 1 185 ? -31.271 -7.067 60.952 1.00 95.44 185 LEU A N 1
ATOM 1466 C CA . LEU A 1 185 ? -30.736 -6.138 61.953 1.00 95.44 185 LEU A CA 1
ATOM 1467 C C . LEU A 1 185 ? -31.832 -5.266 62.582 1.00 95.44 185 LEU A C 1
ATOM 1469 O O . LEU A 1 185 ? -31.887 -5.147 63.804 1.00 95.44 185 LEU A O 1
ATOM 1473 N N . ASN A 1 186 ? -32.761 -4.726 61.787 1.00 94.19 186 ASN A N 1
ATOM 1474 C CA . ASN A 1 186 ? -33.903 -3.971 62.317 1.00 94.19 186 ASN A CA 1
ATOM 1475 C C . ASN A 1 186 ? -34.783 -4.807 63.253 1.00 94.19 186 ASN A C 1
ATOM 1477 O O . ASN A 1 186 ? -35.209 -4.323 64.304 1.00 94.19 186 ASN A O 1
ATOM 1481 N N . ARG A 1 187 ? -35.064 -6.067 62.891 1.00 94.94 187 ARG A N 1
ATOM 1482 C CA . ARG A 1 187 ? -35.838 -6.981 63.747 1.00 94.94 187 ARG A CA 1
ATOM 1483 C C . ARG A 1 187 ? -35.118 -7.250 65.065 1.00 94.94 187 ARG A C 1
ATOM 1485 O O . ARG A 1 187 ? -35.760 -7.220 66.110 1.00 94.94 187 ARG A O 1
ATOM 1492 N N . LEU A 1 188 ? -33.803 -7.461 65.027 1.00 95.00 188 LEU A N 1
ATOM 1493 C CA . LEU A 1 188 ? -32.990 -7.652 66.229 1.00 95.00 188 LEU A CA 1
ATOM 1494 C C . LEU A 1 188 ? -33.041 -6.424 67.144 1.00 95.00 188 LEU A C 1
ATOM 1496 O O . LEU A 1 188 ? -33.329 -6.569 68.328 1.00 95.00 188 LEU A O 1
ATOM 1500 N N . VAL A 1 189 ? -32.852 -5.220 66.599 1.00 93.75 189 VAL A N 1
ATOM 1501 C CA . VAL A 1 189 ? -32.937 -3.961 67.362 1.00 93.75 189 VAL A CA 1
ATOM 1502 C C . VAL A 1 189 ? -34.322 -3.789 67.995 1.00 93.75 189 VAL A C 1
ATOM 1504 O O . VAL A 1 189 ? -34.423 -3.422 69.166 1.00 93.75 189 VAL A O 1
ATOM 1507 N N . LYS A 1 190 ? -35.395 -4.098 67.254 1.00 93.38 190 LYS A N 1
ATOM 1508 C CA . LYS A 1 190 ? -36.767 -4.045 67.776 1.00 93.38 190 LYS A CA 1
ATOM 1509 C C . LYS A 1 190 ? -36.978 -5.035 68.925 1.00 93.38 190 LYS A C 1
ATOM 1511 O O . LYS A 1 190 ? -37.466 -4.633 69.974 1.00 93.38 190 LYS A O 1
ATOM 1516 N N . ASN A 1 191 ? -36.549 -6.285 68.757 1.00 94.19 191 ASN A N 1
ATOM 1517 C CA . ASN A 1 191 ? -36.667 -7.314 69.791 1.00 94.19 191 ASN A CA 1
ATOM 1518 C C . ASN A 1 191 ? -35.897 -6.938 71.066 1.00 94.19 191 ASN A C 1
ATOM 1520 O O . ASN A 1 191 ? -36.404 -7.139 72.166 1.00 94.19 191 ASN A O 1
ATOM 1524 N N . VAL A 1 192 ? -34.697 -6.361 70.928 1.00 94.50 192 VAL A N 1
ATOM 1525 C CA . VAL A 1 192 ? -33.919 -5.858 72.071 1.00 94.50 192 VAL A CA 1
ATOM 1526 C C . VAL A 1 192 ? -34.672 -4.734 72.781 1.00 94.50 192 VAL A C 1
ATOM 1528 O O . VAL A 1 192 ? -34.780 -4.761 74.003 1.00 94.50 192 VAL A O 1
ATOM 1531 N N . ARG A 1 193 ? -35.253 -3.784 72.035 1.00 92.50 193 ARG A N 1
ATOM 1532 C CA . ARG A 1 193 ? -36.044 -2.689 72.615 1.00 92.50 193 ARG A CA 1
ATOM 1533 C C . ARG A 1 193 ? -37.271 -3.197 73.371 1.00 92.50 193 ARG A C 1
ATOM 1535 O O . ARG A 1 193 ? -37.539 -2.732 74.474 1.00 92.50 193 ARG A O 1
ATOM 1542 N N . ASP A 1 194 ? -37.999 -4.145 72.790 1.00 93.31 194 ASP A N 1
ATOM 1543 C CA . ASP A 1 194 ? -39.195 -4.725 73.404 1.00 93.31 194 ASP A CA 1
ATOM 1544 C C . ASP A 1 194 ? -38.831 -5.508 74.679 1.00 93.31 194 ASP A C 1
ATOM 1546 O O . ASP A 1 194 ? -39.487 -5.347 75.708 1.00 93.31 194 ASP A O 1
ATOM 1550 N N . ALA A 1 195 ? -37.726 -6.264 74.663 1.00 91.88 195 ALA A N 1
ATOM 1551 C CA . ALA A 1 195 ? -37.202 -6.934 75.853 1.00 91.88 195 ALA A CA 1
ATOM 1552 C C . ALA A 1 195 ? -36.783 -5.937 76.950 1.00 91.88 195 ALA A C 1
ATOM 1554 O O . ALA A 1 195 ? -37.116 -6.137 78.117 1.00 91.88 195 ALA A O 1
ATOM 1555 N N . SER A 1 196 ? -36.103 -4.840 76.597 1.00 92.75 196 SER A N 1
ATOM 1556 C CA . SER A 1 196 ? -35.750 -3.781 77.553 1.00 92.75 196 SER A CA 1
ATOM 1557 C C . SER A 1 196 ? -36.982 -3.115 78.169 1.00 92.75 196 SER A C 1
ATOM 1559 O O . SER A 1 196 ? -37.001 -2.887 79.376 1.00 92.75 196 SER A O 1
ATOM 1561 N N . ASN A 1 197 ? -38.026 -2.853 77.376 1.00 91.25 197 ASN A N 1
ATOM 1562 C CA . ASN A 1 197 ? -39.288 -2.301 77.876 1.00 91.25 197 ASN A CA 1
ATOM 1563 C C . ASN A 1 197 ? -39.991 -3.267 78.840 1.00 91.25 197 ASN A C 1
ATOM 1565 O O . ASN A 1 197 ? -40.488 -2.841 79.881 1.00 91.25 197 ASN A O 1
ATOM 1569 N N . GLN A 1 198 ? -39.994 -4.568 78.533 1.00 89.62 198 GLN A N 1
ATOM 1570 C CA . GLN A 1 198 ? -40.567 -5.582 79.419 1.00 89.62 198 GLN A CA 1
ATOM 1571 C C . GLN A 1 198 ? -39.839 -5.614 80.771 1.00 89.62 198 GLN A C 1
ATOM 1573 O O . GLN A 1 198 ? -40.486 -5.612 81.820 1.00 89.62 198 GLN A O 1
ATOM 1578 N N . VAL A 1 199 ? -38.502 -5.583 80.754 1.00 91.56 199 VAL A N 1
ATOM 1579 C CA . VAL A 1 199 ? -37.671 -5.536 81.969 1.00 91.56 199 VAL A CA 1
ATOM 1580 C C . VAL A 1 199 ? -37.920 -4.256 82.772 1.00 91.56 199 VAL A C 1
ATOM 1582 O O . VAL A 1 199 ? -38.048 -4.326 83.994 1.00 91.56 199 VAL A O 1
ATOM 1585 N N . ALA A 1 200 ? -38.034 -3.103 82.107 1.00 87.94 200 ALA A N 1
ATOM 1586 C CA . ALA A 1 200 ? -38.355 -1.834 82.760 1.00 87.94 200 ALA A CA 1
ATOM 1587 C C . ALA A 1 200 ? -39.733 -1.875 83.443 1.00 87.94 200 ALA A C 1
ATOM 1589 O O . ALA A 1 200 ? -39.818 -1.593 84.635 1.00 87.94 200 ALA A O 1
ATOM 1590 N N . SER A 1 201 ? -40.780 -2.326 82.739 1.00 86.94 201 SER A N 1
ATOM 1591 C CA . SER A 1 201 ? -42.134 -2.438 83.311 1.00 86.94 201 SER A CA 1
ATOM 1592 C C . SER A 1 201 ? -42.196 -3.393 84.508 1.00 86.94 201 SER A C 1
ATOM 1594 O O . SER A 1 201 ? -42.790 -3.069 85.530 1.00 86.94 201 SER A O 1
ATOM 1596 N N . SER A 1 202 ? -41.495 -4.531 84.430 1.00 86.81 202 SER A N 1
ATOM 1597 C CA . SER A 1 202 ? -41.431 -5.501 85.533 1.00 86.81 202 SER A CA 1
ATOM 1598 C C . SER A 1 202 ? -40.689 -4.930 86.747 1.00 86.81 202 SER A C 1
ATOM 1600 O O . SER A 1 202 ? -40.958 -5.318 87.878 1.00 86.81 202 SER A O 1
ATOM 1602 N N . SER A 1 203 ? -39.743 -4.011 86.526 1.00 86.81 203 SER A N 1
ATOM 1603 C CA . SER A 1 203 ? -39.014 -3.332 87.604 1.00 86.81 203 SER A CA 1
ATOM 1604 C C . SER A 1 203 ? -39.863 -2.241 88.265 1.00 86.81 203 SER A C 1
ATOM 1606 O O . SER A 1 203 ? -39.752 -2.048 89.470 1.00 86.81 203 SER A O 1
ATOM 1608 N N . GLU A 1 204 ? -40.728 -1.555 87.511 1.00 83.75 204 GLU A N 1
ATOM 1609 C CA . GLU A 1 204 ? -41.700 -0.595 88.055 1.00 83.75 204 GLU A CA 1
ATOM 1610 C C . GLU A 1 204 ? -42.776 -1.287 88.906 1.00 83.75 204 GLU A C 1
ATOM 1612 O O . GLU A 1 204 ? -43.062 -0.819 90.006 1.00 83.75 204 GLU A O 1
ATOM 1617 N N . GLU A 1 205 ? -43.303 -2.435 88.463 1.00 80.44 205 GLU A N 1
ATOM 1618 C CA . GLU A 1 205 ? -44.250 -3.242 89.255 1.00 80.44 205 GLU A CA 1
ATOM 1619 C C . GLU A 1 205 ? -43.656 -3.764 90.574 1.00 80.44 205 GLU A C 1
ATOM 1621 O O . GLU A 1 205 ? -44.399 -4.007 91.517 1.00 80.44 205 GLU A O 1
ATOM 1626 N N . LEU A 1 206 ? -42.333 -3.933 90.668 1.00 76.12 206 LEU A N 1
ATOM 1627 C CA . LEU A 1 206 ? -41.664 -4.370 91.902 1.00 76.12 206 LEU A CA 1
ATOM 1628 C C . LEU A 1 206 ? -41.441 -3.239 92.920 1.00 76.12 206 LEU A C 1
ATOM 1630 O O . LEU A 1 206 ? -41.120 -3.523 94.074 1.00 76.12 206 LEU A O 1
ATOM 1634 N N . ILE A 1 207 ? -41.537 -1.977 92.494 1.00 68.88 207 ILE A N 1
ATOM 1635 C CA . ILE A 1 207 ? -41.266 -0.793 93.327 1.00 68.88 207 ILE A CA 1
ATOM 1636 C C . ILE A 1 207 ? -42.575 -0.136 93.813 1.00 68.88 207 ILE A C 1
ATOM 1638 O O . ILE A 1 207 ? -42.542 0.623 94.786 1.00 68.88 207 ILE A O 1
ATOM 1642 N N . ALA A 1 208 ? -43.706 -0.432 93.163 1.00 52.81 208 ALA A N 1
ATOM 1643 C CA . ALA A 1 208 ? -45.057 -0.015 93.558 1.00 52.81 208 ALA A CA 1
ATOM 1644 C C . ALA A 1 208 ? -45.697 -0.988 94.565 1.00 52.81 208 ALA A C 1
ATOM 1646 O O . ALA A 1 208 ? -46.411 -0.491 95.467 1.00 52.81 208 ALA A O 1
#

Secondary structure (DSSP, 8-state):
---S-HHHHHHHHHHHHHHHHHHHHHHHH-----HHHHHHHHHHHHHHHHHHHHHHHHHHHHHTT-HHHHHHHIIIIIHHHHHHHHHHHHHHHHHHHHHHHHHHHHHHHHHHHHHHHHHHHHHHHHHHHHHHHHHHIIIIIHHHHHHHHHHHHHHTT-TT-------SSHHHHHHHHHHHHHHHHHHHHHHHHHHHHHHHHHHHHTT-